Protein AF-A0A7C8EAR6-F1 (afdb_monomer)

Structure (mmCIF, N/CA/C/O backbone):
data_AF-A0A7C8EAR6-F1
#
_entry.id   AF-A0A7C8EAR6-F1
#
loop_
_atom_site.group_PDB
_atom_site.id
_atom_site.type_symbol
_atom_site.label_atom_id
_atom_site.label_alt_id
_atom_site.label_comp_id
_atom_site.label_asym_id
_atom_site.label_entity_id
_atom_site.label_seq_id
_atom_site.pdbx_PDB_ins_code
_atom_site.Cartn_x
_atom_site.Cartn_y
_atom_site.Cartn_z
_atom_site.occupancy
_atom_site.B_iso_or_equiv
_atom_site.auth_seq_id
_atom_site.auth_comp_id
_atom_site.auth_asym_id
_atom_site.auth_atom_id
_atom_site.pdbx_PDB_model_num
ATOM 1 N N . MET A 1 1 ? 45.942 -31.121 -9.332 1.00 56.44 1 MET A N 1
ATOM 2 C CA . MET A 1 1 ? 44.676 -30.449 -9.701 1.00 56.44 1 MET A CA 1
ATOM 3 C C . MET A 1 1 ? 44.836 -28.965 -9.405 1.00 56.44 1 MET A C 1
ATOM 5 O O . MET A 1 1 ? 45.025 -28.614 -8.250 1.00 56.44 1 MET A O 1
ATOM 9 N N . GLY A 1 2 ? 44.916 -28.119 -10.437 1.00 72.12 2 GLY A N 1
ATOM 10 C CA . GLY A 1 2 ? 45.115 -26.673 -10.271 1.00 72.12 2 GLY A CA 1
ATOM 11 C C . GLY A 1 2 ? 43.845 -25.956 -9.788 1.00 72.12 2 GLY A C 1
ATOM 12 O O . GLY A 1 2 ? 42.753 -26.512 -9.915 1.00 72.12 2 GLY A O 1
ATOM 13 N N . PRO A 1 3 ? 43.962 -24.735 -9.233 1.00 73.00 3 PRO A N 1
ATOM 14 C CA . PRO A 1 3 ? 42.851 -24.019 -8.611 1.00 73.00 3 PRO A CA 1
ATOM 15 C C . PRO A 1 3 ? 41.877 -23.473 -9.667 1.00 73.00 3 PRO A C 1
ATOM 17 O O . PRO A 1 3 ? 41.952 -22.311 -10.065 1.00 73.00 3 PRO A O 1
ATOM 20 N N . PHE A 1 4 ? 40.938 -24.316 -10.102 1.00 61.06 4 PHE A N 1
ATOM 21 C CA . PHE A 1 4 ? 39.878 -23.997 -11.070 1.00 61.06 4 PHE A CA 1
ATOM 22 C C . PHE A 1 4 ? 39.062 -22.748 -10.673 1.00 61.06 4 PHE A C 1
ATOM 24 O O . PHE A 1 4 ? 38.631 -21.977 -11.525 1.00 61.06 4 PHE A O 1
ATOM 31 N N . TRP A 1 5 ? 38.954 -22.477 -9.368 1.00 59.41 5 TRP A N 1
ATOM 32 C CA . TRP A 1 5 ? 38.240 -21.325 -8.809 1.00 59.41 5 TRP A CA 1
ATOM 33 C C . TRP A 1 5 ? 38.833 -19.958 -9.206 1.00 59.41 5 TRP A C 1
ATOM 35 O O . TRP A 1 5 ? 38.108 -18.969 -9.276 1.00 59.41 5 TRP A O 1
ATOM 45 N N . LYS A 1 6 ? 40.133 -19.883 -9.543 1.00 63.31 6 LYS A N 1
ATOM 46 C CA . LYS A 1 6 ? 40.762 -18.631 -10.013 1.00 63.31 6 LYS A CA 1
ATOM 47 C C . LYS A 1 6 ? 40.257 -18.202 -11.394 1.00 63.31 6 LYS A C 1
ATOM 49 O O . LYS A 1 6 ? 40.160 -17.008 -11.656 1.00 63.31 6 LYS A O 1
AT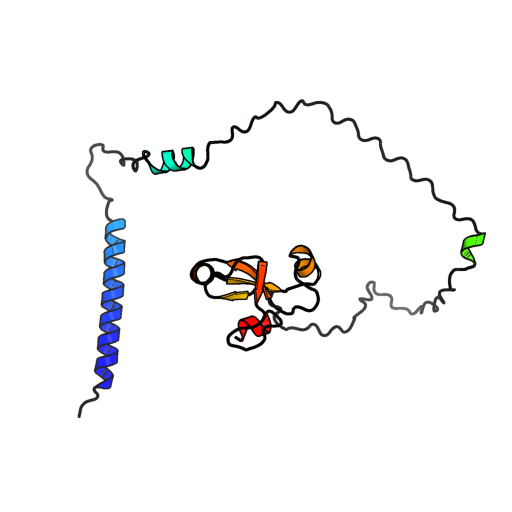OM 54 N N . TYR A 1 7 ? 39.903 -19.153 -12.259 1.00 67.62 7 TYR A N 1
ATOM 55 C CA . TYR A 1 7 ? 39.463 -18.863 -13.626 1.00 67.62 7 TYR A CA 1
ATOM 56 C C . TYR A 1 7 ? 38.040 -18.299 -13.682 1.00 67.62 7 TYR A C 1
ATOM 58 O O . TYR A 1 7 ? 37.760 -17.465 -14.537 1.00 67.62 7 TYR A O 1
ATOM 66 N N . ILE A 1 8 ? 37.173 -18.676 -12.736 1.00 67.25 8 ILE A N 1
ATOM 67 C CA . ILE A 1 8 ? 35.802 -18.149 -12.629 1.00 67.25 8 ILE A CA 1
ATOM 68 C C . ILE A 1 8 ? 35.831 -16.640 -12.328 1.00 67.25 8 ILE A C 1
ATOM 70 O O . ILE A 1 8 ? 35.126 -15.864 -12.972 1.00 67.25 8 ILE A O 1
ATOM 74 N N . ASN A 1 9 ? 36.719 -16.205 -11.428 1.00 76.00 9 ASN A N 1
ATOM 75 C CA . ASN A 1 9 ? 36.888 -14.783 -11.113 1.00 76.00 9 ASN A CA 1
ATOM 76 C C . ASN A 1 9 ? 37.512 -13.990 -12.269 1.00 76.00 9 ASN A C 1
ATOM 78 O O . ASN A 1 9 ? 37.094 -12.865 -12.529 1.00 76.00 9 ASN A O 1
ATOM 82 N N . ILE A 1 10 ? 38.473 -14.573 -12.994 1.00 81.19 10 ILE A N 1
ATOM 83 C CA . ILE A 1 10 ? 39.105 -13.913 -14.149 1.00 81.19 10 ILE A CA 1
ATOM 84 C C . ILE A 1 10 ? 38.104 -13.754 -15.300 1.00 81.19 10 ILE A C 1
ATOM 86 O O . ILE A 1 10 ? 38.038 -12.687 -15.905 1.00 81.19 10 ILE A O 1
ATOM 90 N N . LEU A 1 11 ? 37.291 -14.776 -15.580 1.00 84.75 11 LEU A N 1
ATOM 91 C CA . LEU A 1 11 ? 36.288 -14.718 -16.644 1.00 84.75 11 LEU A CA 1
ATOM 92 C C . LEU A 1 11 ? 35.198 -13.678 -16.338 1.00 84.75 11 LEU A C 1
ATOM 94 O O . LEU A 1 11 ? 34.810 -12.923 -17.226 1.00 84.75 11 LEU A O 1
ATOM 98 N N . SER A 1 12 ? 34.766 -13.591 -15.076 1.00 84.38 12 SER A N 1
ATOM 99 C CA . SER A 1 12 ? 33.831 -12.557 -14.614 1.00 84.38 12 SER A CA 1
ATOM 100 C C . SER A 1 12 ? 34.416 -11.147 -14.771 1.00 84.38 12 SER A C 1
ATOM 102 O O . SER A 1 12 ? 33.754 -10.247 -15.284 1.00 84.38 12 SER A O 1
ATOM 104 N N . LEU A 1 13 ? 35.697 -10.961 -14.431 1.00 87.25 13 LEU A N 1
ATOM 105 C CA . LEU A 1 13 ? 36.380 -9.673 -14.571 1.00 87.25 13 LEU A CA 1
ATOM 106 C C . LEU A 1 13 ? 36.519 -9.245 -16.042 1.00 87.25 13 LEU A C 1
ATOM 108 O O . LEU A 1 13 ? 36.274 -8.086 -16.371 1.00 87.25 13 LEU A O 1
ATOM 112 N N . ILE A 1 14 ? 36.840 -10.182 -16.940 1.00 91.44 14 ILE A N 1
ATOM 113 C CA . ILE A 1 14 ? 36.880 -9.935 -18.390 1.00 91.44 14 ILE A CA 1
ATOM 114 C C . ILE A 1 14 ? 35.488 -9.550 -18.909 1.00 91.44 14 ILE A C 1
ATOM 116 O O . ILE A 1 14 ? 35.373 -8.598 -19.678 1.00 91.44 14 ILE A O 1
ATOM 120 N N . LEU A 1 15 ? 34.429 -10.234 -18.463 1.00 92.19 15 LEU A N 1
ATOM 121 C CA . LEU A 1 15 ? 33.054 -9.935 -18.871 1.00 92.19 15 LEU A CA 1
ATOM 122 C C . LEU A 1 15 ? 32.625 -8.521 -18.448 1.00 92.19 15 LEU A C 1
ATOM 124 O O . LEU A 1 15 ? 32.038 -7.798 -19.249 1.00 92.19 15 LEU A O 1
ATOM 128 N N . ILE A 1 16 ? 32.961 -8.102 -17.224 1.00 92.06 16 ILE A N 1
ATOM 129 C CA . ILE A 1 16 ? 32.665 -6.754 -16.715 1.00 92.06 16 ILE A CA 1
ATOM 130 C C . ILE A 1 16 ? 33.405 -5.688 -17.531 1.00 92.06 16 ILE A C 1
ATOM 132 O O . ILE A 1 16 ? 32.806 -4.680 -17.904 1.00 92.06 16 ILE A O 1
ATOM 136 N N . ILE A 1 17 ? 34.684 -5.913 -17.853 1.00 93.44 17 ILE A N 1
ATOM 137 C CA . ILE A 1 17 ? 35.482 -4.984 -18.667 1.00 93.44 17 ILE A CA 1
ATOM 138 C C . ILE A 1 17 ? 34.914 -4.878 -20.089 1.00 93.44 17 ILE A C 1
ATOM 140 O O . ILE A 1 17 ? 34.781 -3.771 -20.609 1.00 93.44 17 ILE A O 1
ATOM 144 N N . LEU A 1 18 ? 34.533 -6.002 -20.705 1.00 94.12 18 LEU A N 1
ATOM 145 C CA . LEU A 1 18 ? 33.909 -6.011 -22.031 1.00 94.12 18 LEU A CA 1
ATOM 146 C C . LEU A 1 18 ? 32.551 -5.298 -22.027 1.00 94.12 18 LEU A C 1
ATOM 148 O O . LEU A 1 18 ? 32.274 -4.523 -22.940 1.00 94.12 18 LEU A O 1
ATOM 152 N N . LEU A 1 19 ? 31.731 -5.501 -20.993 1.00 93.88 19 LEU A N 1
ATOM 153 C CA . LEU A 1 19 ? 30.438 -4.832 -20.851 1.00 93.88 19 LEU A CA 1
ATOM 154 C C . LEU A 1 19 ? 30.602 -3.318 -20.649 1.00 93.88 19 LEU A C 1
ATOM 156 O O . LEU A 1 19 ? 29.921 -2.532 -21.305 1.00 93.88 19 LEU A O 1
ATOM 160 N N . ALA A 1 20 ? 31.541 -2.899 -19.797 1.00 90.94 20 ALA A N 1
ATOM 161 C CA . ALA A 1 20 ? 31.864 -1.489 -19.594 1.00 90.94 20 ALA A CA 1
ATOM 162 C C . ALA A 1 20 ? 32.390 -0.835 -20.883 1.00 90.94 20 ALA A C 1
ATOM 164 O O . ALA A 1 20 ? 31.967 0.267 -21.234 1.00 90.94 20 ALA A O 1
ATOM 165 N N . GLY A 1 21 ? 33.256 -1.537 -21.622 1.00 91.62 21 GLY A N 1
ATOM 166 C CA . GLY A 1 21 ? 33.745 -1.106 -22.930 1.00 91.62 21 GLY A CA 1
ATOM 167 C C . GLY A 1 21 ? 32.625 -0.972 -23.962 1.00 91.62 21 GLY A C 1
ATOM 168 O O . GLY A 1 21 ? 32.564 0.033 -24.663 1.00 91.62 21 GLY A O 1
ATOM 169 N N . TYR A 1 22 ? 31.695 -1.928 -24.012 1.00 91.69 22 TYR A N 1
ATOM 170 C CA . TYR A 1 22 ? 30.535 -1.897 -24.907 1.00 91.69 22 TYR A CA 1
ATOM 171 C C . TYR A 1 22 ? 29.600 -0.712 -24.613 1.00 91.69 22 TYR A C 1
ATOM 173 O O . TYR A 1 22 ? 29.184 -0.002 -25.528 1.00 91.69 22 TYR A O 1
ATOM 181 N N . VAL A 1 23 ? 29.323 -0.434 -23.334 1.00 87.88 23 VAL A N 1
ATOM 182 C CA . VAL A 1 23 ? 28.522 0.731 -22.919 1.00 87.88 23 VAL A CA 1
ATOM 183 C C . VAL A 1 23 ? 29.230 2.046 -23.261 1.00 87.88 23 VAL A C 1
ATOM 185 O O . VAL A 1 23 ? 28.598 2.964 -23.783 1.00 87.88 23 VAL A O 1
ATOM 188 N N . ALA A 1 24 ? 30.538 2.148 -23.012 1.00 82.56 24 ALA A N 1
ATOM 189 C CA . ALA A 1 24 ? 31.319 3.339 -23.347 1.00 82.56 24 ALA A CA 1
ATOM 190 C C . ALA A 1 24 ? 31.401 3.571 -24.865 1.00 82.56 24 ALA A C 1
ATOM 192 O O . ALA A 1 24 ? 31.275 4.707 -25.321 1.00 82.56 24 ALA A O 1
ATOM 193 N N . TYR A 1 25 ? 31.547 2.499 -25.644 1.00 81.81 25 TYR A N 1
ATOM 194 C CA . TYR A 1 25 ? 31.560 2.542 -27.102 1.00 81.81 25 TYR A CA 1
ATOM 195 C C . TYR A 1 25 ? 30.236 3.079 -27.660 1.00 81.81 25 TYR A C 1
ATOM 197 O O . TYR A 1 25 ? 30.241 4.052 -28.413 1.00 81.81 25 TYR A O 1
ATOM 205 N N . ASN A 1 26 ? 29.103 2.539 -27.199 1.00 79.06 26 ASN A N 1
ATOM 206 C CA . ASN A 1 26 ? 27.775 2.999 -27.619 1.00 79.06 26 ASN A CA 1
ATOM 207 C C . ASN A 1 26 ? 27.451 4.427 -27.143 1.00 79.06 26 ASN A C 1
ATOM 209 O O . ASN A 1 26 ? 26.653 5.122 -27.769 1.00 79.06 26 ASN A O 1
ATOM 213 N N . ARG A 1 27 ? 28.072 4.893 -26.051 1.00 72.25 27 ARG A N 1
ATOM 214 C CA . ARG A 1 27 ? 27.957 6.281 -25.577 1.00 72.25 27 ARG A CA 1
ATOM 215 C C . ARG A 1 27 ? 28.812 7.251 -26.403 1.00 72.25 27 ARG A C 1
ATOM 217 O O . ARG A 1 27 ? 28.441 8.411 -26.546 1.00 72.25 27 ARG A O 1
ATOM 224 N N . SER A 1 28 ? 29.934 6.789 -26.958 1.00 56.41 28 SER A N 1
ATOM 225 C CA . SER A 1 28 ? 30.886 7.618 -27.713 1.00 56.41 28 SER A CA 1
ATOM 226 C C . SER A 1 28 ? 30.375 8.003 -29.109 1.00 56.41 28 SER A C 1
ATOM 228 O O . SER A 1 28 ? 30.621 9.118 -29.563 1.00 56.41 28 SER A O 1
ATOM 230 N N . THR A 1 29 ? 29.573 7.155 -29.765 1.00 54.44 29 THR A N 1
ATOM 231 C CA . THR A 1 29 ? 28.927 7.491 -31.052 1.00 54.44 29 THR A CA 1
ATOM 232 C C . THR A 1 29 ? 27.870 8.595 -30.944 1.00 54.44 29 THR A C 1
ATOM 234 O O . THR A 1 29 ? 27.515 9.184 -31.958 1.00 54.44 29 THR A O 1
ATOM 237 N N . ALA A 1 30 ? 27.387 8.914 -29.737 1.00 52.94 30 ALA A N 1
ATOM 238 C CA . ALA A 1 30 ? 26.486 10.046 -29.507 1.00 52.94 30 ALA A CA 1
ATOM 239 C C . ALA A 1 30 ? 27.224 11.392 -29.357 1.00 52.94 30 ALA A C 1
ATOM 241 O O . ALA A 1 30 ? 26.596 12.437 -29.480 1.00 52.94 30 ALA A O 1
ATOM 242 N N . ASN A 1 31 ? 28.541 11.372 -29.112 1.00 54.31 31 ASN A N 1
ATOM 243 C CA . ASN A 1 31 ? 29.331 12.563 -28.773 1.00 54.31 31 ASN A CA 1
ATOM 244 C C . ASN A 1 31 ? 30.418 12.918 -29.808 1.00 54.31 31 ASN A C 1
ATOM 246 O O . ASN A 1 31 ? 31.177 13.852 -29.574 1.00 54.31 31 ASN A O 1
ATOM 250 N N . GLN A 1 32 ? 30.519 12.203 -30.937 1.00 45.78 32 GLN A N 1
ATOM 251 C CA . GLN A 1 32 ? 31.494 12.490 -32.004 1.00 45.78 32 GLN A CA 1
ATOM 252 C C . GLN A 1 32 ? 30.856 13.035 -33.292 1.00 45.78 32 GLN A C 1
ATOM 254 O O . GLN A 1 32 ? 31.062 12.496 -34.377 1.00 45.78 32 GLN A O 1
ATOM 259 N N . MET A 1 33 ? 30.115 14.138 -33.199 1.00 49.28 33 MET A N 1
ATOM 260 C CA . MET A 1 33 ? 29.864 15.000 -34.363 1.00 49.28 33 MET A CA 1
ATOM 261 C C . MET A 1 33 ? 30.111 16.467 -34.005 1.00 49.28 33 MET A C 1
ATOM 263 O O . MET A 1 33 ? 29.198 17.275 -33.981 1.00 49.28 33 MET A O 1
ATOM 267 N N . GLU A 1 34 ? 31.366 16.785 -33.712 1.00 62.84 34 GLU A N 1
ATOM 268 C CA . GLU A 1 34 ? 31.946 18.135 -33.739 1.00 62.84 34 GLU A CA 1
ATOM 269 C C . GLU A 1 34 ? 33.460 17.873 -33.885 1.00 62.84 34 GLU A C 1
ATOM 271 O O . GLU A 1 34 ? 34.008 17.125 -33.074 1.00 62.84 34 GLU A O 1
ATOM 276 N N . ILE A 1 35 ? 34.127 18.144 -35.017 1.00 46.62 35 ILE A N 1
ATOM 277 C CA . ILE A 1 35 ? 34.799 19.400 -35.440 1.00 46.62 35 ILE A CA 1
ATOM 278 C C . ILE A 1 35 ? 35.174 19.205 -36.945 1.00 46.62 35 ILE A C 1
ATOM 280 O O . ILE A 1 35 ? 35.844 18.222 -37.254 1.00 46.62 35 ILE A O 1
ATOM 284 N N . GLU A 1 36 ? 34.519 19.857 -37.923 1.00 54.19 36 GLU A N 1
ATOM 285 C CA . GLU A 1 36 ? 34.823 21.116 -38.676 1.00 54.19 36 GLU A CA 1
ATOM 286 C C . GLU A 1 36 ? 35.265 20.903 -40.155 1.00 54.19 36 GLU A C 1
ATOM 288 O O . GLU A 1 36 ? 36.317 20.325 -40.404 1.00 54.19 36 GLU A O 1
ATOM 293 N N . ASP A 1 37 ? 34.478 21.428 -41.119 1.00 44.66 37 ASP A N 1
ATOM 294 C CA . ASP A 1 37 ? 34.905 22.068 -42.398 1.00 44.66 37 ASP A CA 1
ATOM 295 C C . ASP A 1 37 ? 33.707 22.881 -42.993 1.00 44.66 37 ASP A C 1
ATOM 297 O O . ASP A 1 37 ? 32.553 22.568 -42.673 1.00 44.66 37 ASP A O 1
ATOM 301 N N . PRO A 1 38 ? 33.863 23.976 -43.777 1.00 52.88 38 PRO A N 1
ATOM 302 C CA . PRO A 1 38 ? 33.262 25.262 -43.462 1.00 52.88 38 PRO A CA 1
ATOM 303 C C . PRO A 1 38 ? 32.348 25.671 -44.619 1.00 52.88 38 PRO A C 1
ATOM 305 O O . PRO A 1 38 ? 32.704 26.467 -45.484 1.00 52.88 38 PRO A O 1
ATOM 308 N N . THR A 1 39 ? 31.171 25.072 -44.723 1.00 46.69 39 THR A N 1
ATOM 309 C CA . THR A 1 39 ? 30.136 25.589 -45.625 1.00 46.69 39 THR A CA 1
ATOM 310 C C . THR A 1 39 ? 28.784 25.080 -45.166 1.00 46.69 39 THR A C 1
ATOM 312 O O . THR A 1 39 ? 28.381 23.968 -45.472 1.00 46.69 39 THR A O 1
ATOM 315 N N . VAL A 1 40 ? 28.117 25.928 -44.380 1.00 52.00 40 VAL A N 1
ATOM 316 C CA . VAL A 1 40 ? 26.662 26.013 -44.202 1.00 52.00 40 VAL A CA 1
ATOM 317 C C . VAL A 1 40 ? 25.913 24.684 -44.367 1.00 52.00 40 VAL A C 1
ATOM 319 O O . VAL A 1 40 ? 25.387 24.415 -45.440 1.00 52.00 40 VAL A O 1
ATOM 322 N N . MET A 1 41 ? 25.733 23.928 -43.282 1.00 41.72 41 MET A N 1
ATOM 323 C CA . MET A 1 41 ? 24.477 23.205 -43.054 1.00 41.72 41 MET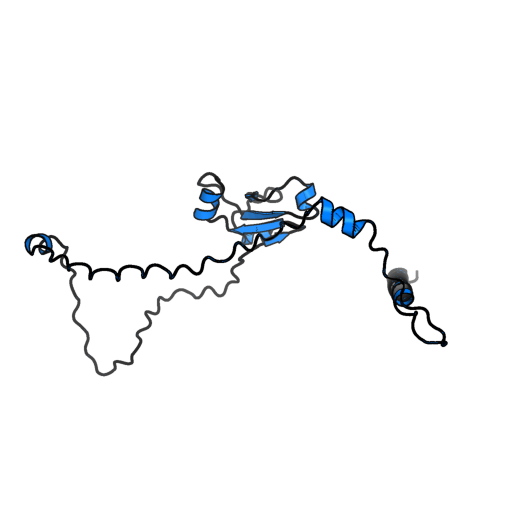 A CA 1
ATOM 324 C C . MET A 1 41 ? 24.099 23.304 -41.577 1.00 41.72 41 MET A C 1
ATOM 326 O O . MET A 1 41 ? 24.780 22.802 -40.692 1.00 41.72 41 MET A O 1
ATOM 330 N N . GLN A 1 42 ? 23.014 24.037 -41.334 1.00 43.69 42 GLN A N 1
ATOM 331 C CA . GLN A 1 42 ? 22.370 24.190 -40.033 1.00 43.69 42 GLN A CA 1
ATOM 332 C C . GLN A 1 42 ? 21.912 22.817 -39.507 1.00 43.69 42 GLN A C 1
ATOM 334 O O . GLN A 1 42 ? 21.558 21.959 -40.320 1.00 43.69 42 GLN A O 1
ATOM 339 N N . PRO A 1 43 ? 21.851 22.603 -38.180 1.00 40.44 43 PRO A N 1
ATOM 340 C CA . PRO A 1 43 ? 21.318 21.367 -37.622 1.00 40.44 43 PRO A CA 1
ATOM 341 C C . PRO A 1 43 ? 19.880 21.177 -38.113 1.00 40.44 43 PRO A C 1
ATOM 343 O O . PRO A 1 43 ? 19.006 22.009 -37.860 1.00 40.44 43 PRO A O 1
ATOM 346 N N . THR A 1 44 ? 19.615 20.095 -38.847 1.00 54.50 44 THR A N 1
ATOM 347 C CA . THR A 1 44 ? 18.250 19.757 -39.251 1.00 54.50 44 THR A CA 1
ATOM 348 C C . THR A 1 44 ? 17.444 19.447 -37.998 1.00 54.50 44 THR A C 1
ATOM 350 O O . THR A 1 44 ? 17.659 18.430 -37.338 1.00 54.50 44 THR A O 1
ATOM 353 N N . LYS A 1 45 ? 16.532 20.366 -37.677 1.00 51.38 45 LYS A N 1
ATOM 354 C CA . LYS A 1 45 ? 15.500 20.261 -36.647 1.00 51.38 45 LYS A CA 1
ATOM 355 C C . LYS A 1 45 ? 14.908 18.838 -36.634 1.00 51.38 45 LYS A C 1
ATOM 357 O O . LYS A 1 45 ? 14.488 18.371 -37.697 1.00 51.38 45 LYS A O 1
ATOM 362 N N . PRO A 1 46 ? 14.850 18.141 -35.483 1.00 49.09 46 PRO A N 1
ATOM 363 C CA . PRO A 1 46 ? 14.190 16.845 -35.421 1.00 49.09 46 PRO A CA 1
ATOM 364 C C . PRO A 1 46 ? 12.727 17.019 -35.839 1.00 49.09 46 PRO A C 1
ATOM 366 O O . PRO A 1 46 ? 12.079 17.988 -35.445 1.00 49.09 46 PRO A O 1
ATOM 369 N N . ALA A 1 47 ? 12.238 16.114 -36.690 1.00 59.31 47 ALA A N 1
ATOM 370 C CA . ALA A 1 47 ? 10.962 16.227 -37.389 1.00 59.31 47 ALA A CA 1
ATOM 371 C C . ALA A 1 47 ? 9.792 16.589 -36.450 1.00 59.31 47 ALA A C 1
ATOM 373 O O . ALA A 1 47 ? 9.261 15.748 -35.726 1.00 59.31 47 ALA A O 1
ATOM 374 N N . GLU A 1 48 ? 9.335 17.841 -36.528 1.00 61.50 48 GLU A N 1
ATOM 375 C CA . GLU A 1 48 ? 8.192 18.403 -35.789 1.00 61.50 48 GLU A CA 1
ATOM 376 C C . GLU A 1 48 ? 6.818 17.894 -36.270 1.00 61.50 48 GLU A C 1
ATOM 378 O O . GLU A 1 48 ? 5.816 18.604 -36.198 1.00 61.50 48 GLU A O 1
ATOM 383 N N . GLY A 1 49 ? 6.736 16.685 -36.817 1.00 60.69 49 GLY A N 1
ATOM 384 C CA . GLY A 1 49 ? 5.568 16.281 -37.601 1.00 60.69 49 GLY A CA 1
ATOM 385 C C . GLY A 1 49 ? 4.476 15.566 -36.814 1.00 60.69 49 GLY A C 1
ATOM 386 O O . GLY A 1 49 ? 3.295 15.868 -36.978 1.00 60.69 49 GLY A O 1
ATOM 387 N N . LEU A 1 50 ? 4.853 14.570 -36.007 1.00 67.81 50 LEU A N 1
ATOM 388 C CA . LEU A 1 50 ? 3.887 13.587 -35.505 1.00 67.81 50 LEU A CA 1
ATOM 389 C C . LEU A 1 50 ? 3.642 13.709 -34.004 1.00 67.81 50 LEU A C 1
ATOM 391 O O . LEU A 1 50 ? 2.495 13.746 -33.572 1.00 67.81 50 LEU A O 1
ATOM 395 N N . PHE A 1 51 ? 4.705 13.824 -33.211 1.00 65.50 51 PHE A N 1
ATOM 396 C CA . PHE A 1 51 ? 4.579 13.875 -31.755 1.00 65.50 51 PHE A CA 1
ATOM 397 C C . PHE A 1 51 ? 3.940 15.189 -31.277 1.00 65.50 51 PHE A C 1
ATOM 399 O O . PHE A 1 51 ? 3.085 15.184 -30.397 1.00 65.50 51 PHE A O 1
ATOM 406 N N . SER A 1 52 ? 4.281 16.305 -31.927 1.00 68.56 52 SER A N 1
ATOM 407 C CA . SER A 1 52 ? 3.643 17.619 -31.750 1.00 68.56 52 SER A CA 1
ATOM 408 C C . SER A 1 52 ? 2.145 17.570 -32.062 1.00 68.56 52 SER A C 1
ATOM 410 O O . SER A 1 52 ? 1.325 18.073 -31.298 1.00 68.56 52 SER A O 1
ATOM 412 N N . LYS A 1 53 ? 1.782 16.898 -33.157 1.00 72.75 53 LYS A N 1
ATOM 413 C CA . LYS A 1 53 ? 0.408 16.780 -33.646 1.00 72.75 53 LYS A CA 1
ATOM 414 C C . LYS A 1 53 ? -0.443 15.872 -32.761 1.00 72.75 53 LYS A C 1
ATOM 416 O O . LYS A 1 53 ? -1.575 16.218 -32.445 1.00 72.75 53 LYS A O 1
ATOM 421 N N . ILE A 1 54 ? 0.120 14.753 -32.300 1.00 76.12 54 ILE A N 1
ATOM 422 C CA . ILE A 1 54 ? -0.519 13.862 -31.321 1.00 76.12 54 ILE A CA 1
ATOM 423 C C . ILE A 1 54 ? -0.713 14.594 -29.989 1.00 76.12 54 ILE A C 1
ATOM 425 O O . ILE A 1 54 ? -1.800 14.539 -29.421 1.00 76.12 54 ILE A O 1
ATOM 429 N N . LYS A 1 55 ? 0.293 15.345 -29.523 1.00 72.25 55 LYS A N 1
ATOM 430 C CA . LYS A 1 55 ? 0.186 16.159 -28.306 1.00 72.25 55 LYS A CA 1
ATOM 431 C C . LYS A 1 55 ? -0.937 17.196 -28.415 1.00 72.25 55 LYS A C 1
ATOM 433 O O . LYS A 1 55 ? -1.707 17.332 -27.477 1.00 72.25 55 LYS A O 1
ATOM 438 N N . GLN A 1 56 ? -1.075 17.859 -29.562 1.00 74.94 56 GLN A N 1
ATOM 439 C CA . GLN A 1 56 ? -2.124 18.858 -29.795 1.00 74.94 56 GLN A CA 1
ATOM 440 C C . GLN A 1 56 ? -3.533 18.250 -29.930 1.00 74.94 56 GLN A C 1
ATOM 442 O O . GLN A 1 56 ? -4.516 18.909 -29.608 1.00 74.94 56 GLN A O 1
ATOM 447 N N . LEU A 1 57 ? -3.645 16.996 -30.382 1.00 76.38 57 LEU A N 1
ATOM 448 C CA . LEU A 1 57 ? -4.919 16.270 -30.447 1.00 76.38 57 LEU A CA 1
ATOM 449 C C . LEU A 1 57 ? -5.361 15.731 -29.080 1.00 76.38 57 LEU A C 1
ATOM 451 O O . LEU A 1 57 ? -6.548 15.765 -28.769 1.00 76.38 57 LEU A O 1
ATOM 455 N N . LEU A 1 58 ? -4.418 15.228 -28.278 1.00 78.88 58 LEU A N 1
ATOM 456 C CA . LEU A 1 58 ? -4.688 14.690 -26.939 1.00 78.88 58 LEU A CA 1
ATOM 457 C C . LEU A 1 58 ? -4.894 15.802 -25.902 1.00 78.88 58 LEU A C 1
ATOM 459 O O . LEU A 1 58 ? -5.691 15.649 -24.980 1.00 78.88 58 LEU A O 1
ATOM 463 N N . PHE A 1 59 ? -4.196 16.924 -26.074 1.00 76.94 59 PHE A N 1
ATOM 464 C CA . PHE A 1 59 ? -4.259 18.101 -25.216 1.00 76.94 59 PHE A CA 1
ATOM 465 C C . PHE A 1 59 ? -4.507 19.334 -26.094 1.00 76.94 59 PHE A C 1
ATOM 467 O O . PHE A 1 59 ? -3.568 20.087 -26.364 1.00 76.94 59 PHE A O 1
ATOM 474 N N . PRO A 1 60 ? -5.739 19.543 -26.597 1.00 66.62 60 PRO A N 1
ATOM 475 C CA . PRO A 1 60 ? -6.057 20.789 -27.277 1.00 66.62 60 PRO A CA 1
ATOM 476 C C . PRO A 1 60 ? -5.782 21.932 -26.303 1.00 66.62 60 PRO A C 1
ATOM 478 O O . PRO A 1 60 ? -6.250 21.881 -25.162 1.00 66.62 60 PRO A O 1
ATOM 481 N N . ASP A 1 61 ? -5.008 22.933 -26.736 1.00 63.69 61 ASP A N 1
ATOM 482 C CA . ASP A 1 61 ? -4.760 24.136 -25.946 1.00 63.69 61 ASP A CA 1
ATOM 483 C C . ASP A 1 61 ? -6.118 24.692 -25.531 1.00 63.69 61 ASP A C 1
ATOM 485 O O . ASP A 1 61 ? -6.871 25.245 -26.341 1.00 63.69 61 ASP A O 1
ATOM 489 N N . LYS A 1 62 ? -6.472 24.503 -24.257 1.00 58.41 62 LYS A N 1
ATOM 490 C CA . LYS A 1 62 ? -7.570 25.241 -23.660 1.00 58.41 62 LYS A CA 1
ATOM 491 C C . LYS A 1 62 ? -7.106 26.681 -23.750 1.00 58.41 62 LYS A C 1
ATOM 493 O O . LYS A 1 62 ? -6.239 27.089 -22.982 1.00 58.41 62 LYS A O 1
ATOM 498 N N . GLN A 1 63 ? -7.636 27.413 -24.729 1.00 46.88 63 GLN A N 1
ATOM 499 C CA . GLN A 1 63 ? -7.528 28.859 -24.775 1.00 46.88 63 GLN A CA 1
ATOM 500 C C . GLN A 1 63 ? -7.894 29.323 -23.373 1.00 46.88 63 GLN A C 1
ATOM 502 O O . GLN A 1 63 ? -9.041 29.167 -22.941 1.00 46.88 63 GLN A O 1
ATOM 507 N N . VAL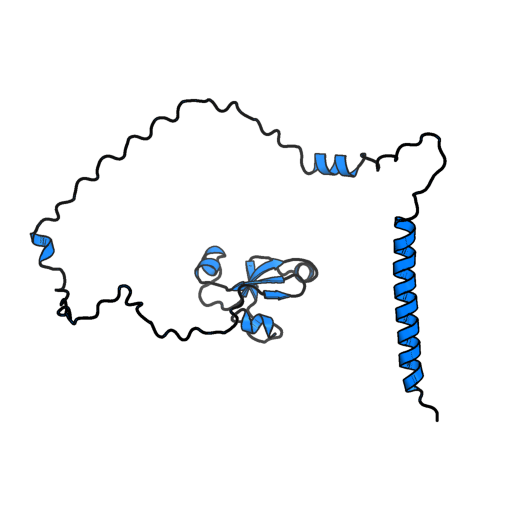 A 1 64 ? -6.900 29.795 -22.624 1.00 50.34 64 VAL A N 1
ATOM 508 C CA . VAL A 1 64 ? -7.167 30.527 -21.402 1.00 50.34 64 VAL A CA 1
ATOM 509 C C . VAL A 1 64 ? -7.863 31.769 -21.916 1.00 50.34 64 VAL A C 1
ATOM 511 O O . VAL A 1 64 ? -7.233 3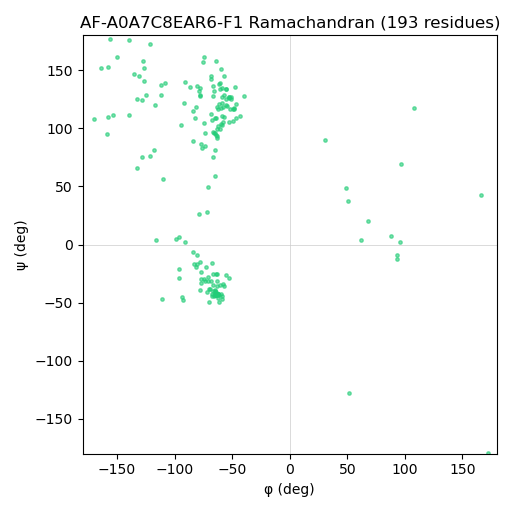2.683 -22.445 1.00 50.34 64 VAL A O 1
ATOM 514 N N . VAL A 1 65 ? -9.195 31.741 -21.892 1.00 44.59 65 VAL A N 1
ATOM 515 C CA . VAL A 1 65 ? -9.993 32.935 -22.089 1.00 44.59 65 VAL A CA 1
ATOM 516 C C . VAL A 1 65 ? -9.612 33.812 -20.914 1.00 44.59 65 VAL A C 1
ATOM 518 O O . VAL A 1 65 ? -10.144 33.684 -19.811 1.00 44.59 65 VAL A O 1
ATOM 521 N N . ASN A 1 66 ? -8.633 34.675 -21.160 1.00 45.47 66 ASN A N 1
ATOM 522 C CA . ASN A 1 66 ? -8.361 35.846 -20.360 1.00 45.47 66 ASN A CA 1
ATOM 523 C C . ASN A 1 66 ? -9.577 36.741 -20.569 1.00 45.47 66 ASN A C 1
ATOM 525 O O . ASN A 1 66 ? -9.558 37.680 -21.363 1.00 45.47 66 ASN A O 1
ATOM 529 N N . THR A 1 67 ? -10.682 36.378 -19.922 1.00 50.62 67 THR A N 1
ATOM 530 C CA . THR A 1 67 ? -11.793 37.294 -19.730 1.00 50.62 67 THR A CA 1
ATOM 531 C C . THR A 1 67 ? -11.142 38.537 -19.139 1.00 50.62 67 THR A C 1
ATOM 533 O O . THR A 1 67 ? -10.384 38.377 -18.174 1.00 50.62 67 THR A O 1
ATOM 536 N N . PRO A 1 68 ? -11.324 39.735 -19.725 1.00 47.38 68 PRO A N 1
ATOM 537 C CA . PRO A 1 68 ? -10.850 40.952 -19.097 1.00 47.38 68 PRO A CA 1
ATOM 538 C C . PRO A 1 68 ? -11.286 40.882 -17.643 1.00 47.38 68 PRO A C 1
ATOM 540 O O . PRO A 1 68 ? -12.471 40.667 -17.376 1.00 47.38 68 PRO A O 1
ATOM 543 N N . ILE A 1 69 ? -10.322 40.937 -16.724 1.00 48.22 69 ILE A N 1
ATOM 544 C CA . ILE A 1 69 ? -10.646 41.100 -15.317 1.00 48.22 69 ILE A CA 1
ATOM 545 C C . ILE A 1 69 ? -11.394 42.424 -15.313 1.00 48.22 69 ILE A C 1
ATOM 547 O O . ILE A 1 69 ? -10.803 43.472 -15.573 1.00 48.22 69 ILE A O 1
ATOM 551 N N . ASP A 1 70 ? -12.719 42.357 -15.199 1.00 54.53 70 ASP A N 1
ATOM 552 C CA . ASP A 1 70 ? -13.521 43.535 -14.956 1.00 54.53 70 ASP A CA 1
ATOM 553 C C . ASP A 1 70 ? -12.944 44.060 -13.650 1.00 54.53 70 ASP A C 1
ATOM 555 O O . ASP A 1 70 ? -13.128 43.451 -12.593 1.00 54.53 70 ASP A O 1
ATOM 559 N N . ASN A 1 71 ? -12.127 45.112 -13.742 1.00 57.25 71 ASN A N 1
ATOM 560 C CA . ASN A 1 71 ? -11.524 45.794 -12.606 1.00 57.25 71 ASN A CA 1
ATOM 561 C C . ASN A 1 71 ? -12.627 46.569 -11.880 1.00 57.25 71 ASN A C 1
ATOM 563 O O . ASN A 1 71 ? -12.504 47.761 -11.595 1.00 57.25 71 ASN A O 1
ATOM 567 N N . LYS A 1 72 ? -13.740 45.889 -11.603 1.00 57.47 72 LYS A N 1
ATOM 568 C CA . LYS A 1 72 ? -14.739 46.328 -10.668 1.00 57.47 72 LYS A CA 1
ATOM 569 C C . LYS A 1 72 ? -13.992 46.472 -9.352 1.00 57.47 72 LYS A C 1
ATOM 571 O O . LYS A 1 72 ? -13.370 45.500 -8.911 1.00 57.47 72 LYS A O 1
ATOM 576 N N . PRO A 1 73 ? -13.998 47.668 -8.744 1.00 61.88 73 PRO A N 1
ATOM 577 C CA . PRO A 1 73 ? -13.433 47.825 -7.423 1.00 61.88 73 PRO A CA 1
ATOM 578 C C . PRO A 1 73 ? -14.051 46.737 -6.558 1.00 61.88 73 PRO A C 1
ATOM 580 O O . PRO A 1 73 ? -15.279 46.593 -6.551 1.00 61.88 73 PRO A O 1
ATOM 583 N N . LEU A 1 74 ? -13.209 45.942 -5.891 1.00 60.41 74 LEU A N 1
ATOM 584 C CA . LEU A 1 74 ? -13.685 45.017 -4.876 1.00 60.41 74 LEU A CA 1
ATOM 585 C C . LEU A 1 74 ? -14.601 45.844 -3.978 1.00 60.41 74 LEU A C 1
ATOM 587 O O . LEU A 1 74 ? -14.162 46.856 -3.422 1.00 60.41 74 LEU A O 1
ATOM 591 N N . LEU A 1 75 ? -15.887 45.483 -3.927 1.00 67.56 75 LEU A N 1
ATOM 592 C CA . LEU A 1 75 ? -16.795 46.051 -2.942 1.00 67.56 75 LEU A CA 1
ATOM 593 C C . LEU A 1 75 ? -16.049 45.928 -1.620 1.00 67.56 75 LEU A C 1
ATOM 595 O O . LEU A 1 75 ? -15.686 44.811 -1.244 1.00 67.56 75 LEU A O 1
ATOM 599 N N . LYS A 1 76 ? -15.722 47.067 -0.988 1.00 64.56 76 LYS A N 1
ATOM 600 C CA . LYS A 1 76 ? -15.086 47.056 0.329 1.00 64.56 76 LYS A CA 1
ATOM 601 C C . LYS A 1 76 ? -15.926 46.111 1.169 1.00 64.56 76 LYS A C 1
ATOM 603 O O . LYS A 1 76 ? -17.124 46.356 1.321 1.00 64.56 76 LYS A O 1
ATOM 608 N N . GLN A 1 77 ? -15.326 45.011 1.624 1.00 69.12 77 GLN A N 1
ATOM 609 C CA . GLN A 1 77 ? -16.005 44.157 2.582 1.00 69.12 77 GLN A CA 1
ATOM 610 C C . GLN A 1 77 ? -16.430 45.079 3.728 1.00 69.12 77 GLN A C 1
ATOM 612 O O . GLN A 1 77 ? -15.586 45.854 4.190 1.00 69.12 77 GLN A O 1
ATOM 617 N N . PRO A 1 78 ? -17.718 45.083 4.115 1.00 68.44 78 PRO A N 1
ATOM 618 C CA . PRO A 1 78 ? -18.142 45.847 5.268 1.00 68.44 78 PRO A CA 1
ATOM 619 C C . PRO A 1 78 ? -17.238 45.440 6.424 1.00 68.44 78 PRO A C 1
ATOM 621 O O . PRO A 1 78 ? -17.039 44.247 6.669 1.00 68.44 78 PRO A O 1
ATOM 624 N N . GLU A 1 79 ? -16.618 46.435 7.048 1.00 78.44 79 GLU A N 1
ATOM 625 C CA . GLU A 1 79 ? -15.793 46.224 8.226 1.00 78.44 79 GLU A CA 1
ATOM 626 C C . GLU A 1 79 ? -16.635 45.437 9.240 1.00 78.44 79 GLU A C 1
ATOM 628 O O . GLU A 1 79 ? -17.792 45.810 9.461 1.00 78.44 79 GLU A O 1
ATOM 633 N N . PRO A 1 80 ? -16.146 44.297 9.764 1.00 66.88 80 PRO A N 1
ATOM 634 C CA . PRO A 1 80 ? -16.949 43.481 10.658 1.00 66.88 80 PRO A CA 1
ATOM 635 C C . PRO A 1 80 ? -17.318 44.331 11.871 1.00 66.88 80 PRO A C 1
ATOM 637 O O . PRO A 1 80 ? -16.439 44.796 12.596 1.00 66.88 80 PRO A O 1
ATOM 640 N N . GLU A 1 81 ? -18.620 44.554 12.054 1.00 76.19 81 GLU A N 1
ATOM 641 C CA . GLU A 1 81 ? -19.166 45.238 13.224 1.00 76.19 81 GLU A CA 1
ATOM 642 C C . GLU A 1 81 ? -18.531 44.641 14.493 1.00 76.19 81 GLU A C 1
ATOM 644 O O . GLU A 1 81 ? -18.412 43.410 14.593 1.00 76.19 81 GLU A O 1
ATOM 649 N N . PRO A 1 82 ? -18.107 45.468 15.467 1.00 74.56 82 PRO A N 1
ATOM 650 C CA . PRO A 1 82 ? -17.591 44.966 16.729 1.00 74.56 82 PRO A CA 1
ATOM 651 C C . PRO A 1 82 ? -18.626 44.026 17.341 1.00 74.56 82 PRO A C 1
ATOM 653 O O . PRO A 1 82 ? -19.754 44.437 17.612 1.00 74.56 82 PRO A O 1
ATOM 656 N N . ILE A 1 83 ? -18.253 42.760 17.535 1.00 71.25 83 ILE A N 1
ATOM 657 C CA . ILE A 1 83 ? -19.152 41.762 18.117 1.00 71.25 83 ILE A CA 1
ATOM 658 C C . ILE A 1 83 ? -19.623 42.314 19.471 1.00 71.25 83 ILE A C 1
ATOM 660 O O . ILE A 1 83 ? -18.771 42.579 20.329 1.00 71.25 83 ILE A O 1
ATOM 664 N N . PRO A 1 84 ? -20.940 42.507 19.690 1.00 70.06 84 PRO A N 1
ATOM 665 C CA . PRO A 1 84 ? -21.445 42.947 20.978 1.00 70.06 84 PRO A CA 1
ATOM 666 C C . PRO A 1 84 ? -20.962 41.973 22.047 1.00 70.06 84 PRO A C 1
ATOM 668 O O . PRO A 1 84 ? -21.144 40.758 21.925 1.00 70.06 84 PRO A O 1
ATOM 671 N N . ARG A 1 85 ? -20.301 42.495 23.082 1.00 70.00 85 ARG A N 1
ATOM 672 C CA . ARG A 1 85 ? -19.897 41.695 24.235 1.00 70.00 85 ARG A CA 1
ATOM 673 C C . ARG A 1 85 ? -21.175 41.107 24.825 1.00 70.00 85 ARG A C 1
ATOM 675 O O . ARG A 1 85 ? -21.997 41.835 25.356 1.00 70.00 85 ARG A O 1
ATOM 682 N N . LEU A 1 86 ? -21.357 39.796 24.703 1.00 66.19 86 LEU A N 1
ATOM 683 C CA . LEU A 1 86 ? -22.429 39.099 25.401 1.00 66.19 86 LEU A CA 1
ATOM 684 C C . LEU A 1 86 ? -22.123 39.206 26.901 1.00 66.19 86 LEU A C 1
ATOM 686 O O . LEU A 1 86 ? -21.308 38.444 27.424 1.00 66.19 86 LEU A O 1
ATOM 690 N N . GLU A 1 87 ? -22.710 40.185 27.594 1.00 64.94 87 GLU A N 1
ATOM 691 C CA . GLU A 1 87 ? -22.725 40.191 29.053 1.00 64.94 87 GLU A CA 1
ATOM 692 C C . GLU A 1 87 ? -23.519 38.968 29.515 1.00 64.94 87 GLU A C 1
ATOM 694 O O . GLU A 1 87 ? -24.748 38.947 29.494 1.00 64.94 87 GLU A O 1
ATOM 699 N N . VAL A 1 88 ? -22.807 37.909 29.900 1.00 61.75 88 VAL A N 1
ATOM 700 C CA . VAL A 1 88 ? -23.426 36.724 30.494 1.00 61.75 88 VAL A CA 1
ATOM 701 C C . VAL A 1 88 ? -24.122 37.160 31.792 1.00 61.75 88 VAL A C 1
ATOM 703 O O . VAL A 1 88 ? -23.435 37.678 32.680 1.00 61.75 88 VAL A O 1
ATOM 706 N N . PRO A 1 89 ? -25.449 36.959 31.935 1.00 59.88 89 PRO A N 1
ATOM 707 C CA . PRO A 1 89 ? -26.167 37.285 33.160 1.00 59.88 89 PRO A CA 1
ATOM 708 C C . PRO A 1 89 ? -25.529 36.574 34.352 1.00 59.88 89 PRO A C 1
ATOM 710 O O . PRO A 1 89 ? -25.214 35.384 34.287 1.00 59.88 89 PRO A O 1
ATOM 713 N N . MET A 1 90 ? -25.331 37.318 35.437 1.00 56.00 90 MET A N 1
ATOM 714 C CA . MET A 1 90 ? -24.582 36.892 36.625 1.00 56.00 90 MET A CA 1
ATOM 715 C C . MET A 1 90 ? -25.102 35.580 37.245 1.00 56.00 90 MET A C 1
ATOM 717 O O . MET A 1 90 ? -24.324 34.823 37.817 1.00 56.00 90 MET A O 1
ATOM 721 N N . GLU A 1 91 ? -26.384 35.267 37.038 1.00 58.12 91 GLU A N 1
ATOM 722 C CA . GLU A 1 91 ? -27.061 34.044 37.490 1.00 58.12 91 GLU A CA 1
ATOM 723 C C . GLU A 1 91 ? -26.411 32.738 36.981 1.00 58.12 91 GLU A C 1
ATOM 725 O O . GLU A 1 91 ? -26.386 31.731 37.685 1.00 58.12 91 GLU A O 1
ATOM 730 N N . LEU A 1 92 ? -25.843 32.727 35.766 1.00 54.16 92 LEU A N 1
ATOM 731 C CA . LEU A 1 92 ? -25.261 31.514 35.163 1.00 54.16 92 LEU A CA 1
ATOM 732 C C . LEU A 1 92 ? -23.815 31.234 35.606 1.00 54.16 92 LEU A C 1
ATOM 734 O O . LEU A 1 92 ? -23.262 30.186 35.274 1.00 54.16 92 LEU A O 1
ATOM 738 N N . GLN A 1 93 ? -23.185 32.142 36.356 1.00 53.66 93 GLN A N 1
ATOM 739 C CA . GLN A 1 93 ? -21.801 31.970 36.816 1.00 53.66 93 GLN A CA 1
ATOM 740 C C . GLN A 1 93 ? -21.696 31.084 38.065 1.00 53.66 93 GLN A C 1
ATOM 742 O O . GLN A 1 93 ? -20.632 30.525 38.328 1.00 53.66 93 GLN A O 1
ATOM 747 N N . GLU A 1 94 ? -22.786 30.908 38.815 1.00 56.97 94 GLU A N 1
ATOM 748 C CA . GLU A 1 94 ? -22.767 30.201 40.102 1.00 56.97 94 GLU A CA 1
ATOM 749 C C . GLU A 1 94 ? -22.7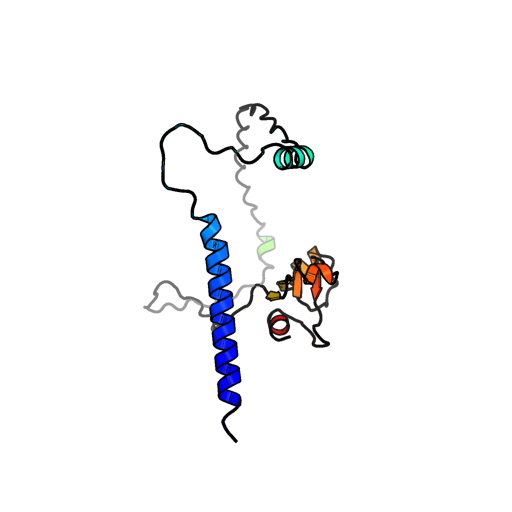19 28.664 39.967 1.00 56.97 94 GLU A C 1
ATOM 751 O O . GLU A 1 94 ? -22.366 27.970 40.917 1.00 56.97 94 GLU A O 1
ATOM 756 N N . HIS A 1 95 ? -23.003 28.124 38.774 1.00 54.69 95 HIS A N 1
ATOM 757 C CA . HIS A 1 95 ? -23.017 26.677 38.499 1.00 54.69 95 HIS A CA 1
ATOM 758 C C . HIS A 1 95 ? -21.742 26.133 37.834 1.00 54.69 95 HIS A C 1
ATOM 760 O O . HIS A 1 95 ? -21.675 24.947 37.502 1.00 54.69 95 HIS A O 1
ATOM 766 N N . LEU A 1 96 ? -20.706 26.953 37.649 1.00 54.91 96 LEU A N 1
ATOM 767 C CA . LEU A 1 96 ? -19.410 26.445 37.198 1.00 54.91 96 LEU A CA 1
ATOM 768 C C . LEU A 1 96 ? -18.665 25.796 38.379 1.00 54.91 96 LEU A C 1
ATOM 770 O O . LEU A 1 96 ? -18.604 26.385 39.463 1.00 54.91 96 LEU A O 1
ATOM 774 N N . PRO A 1 97 ? -18.065 24.601 38.206 1.00 51.75 97 PRO A N 1
ATOM 775 C CA . PRO A 1 97 ? -17.283 23.979 39.265 1.00 51.75 97 PRO A CA 1
ATOM 776 C C . PRO A 1 97 ? -16.139 24.917 39.662 1.00 51.75 97 PRO A C 1
ATOM 778 O O . PRO A 1 97 ? -15.380 25.388 38.812 1.00 51.75 97 PRO A O 1
ATOM 781 N N . LYS A 1 98 ? -16.022 25.213 40.963 1.00 48.56 98 LYS A N 1
ATOM 782 C CA . LYS A 1 98 ? -14.957 26.067 41.501 1.00 48.56 98 LYS A CA 1
ATOM 783 C C . LYS A 1 98 ? -13.601 25.459 41.144 1.00 48.56 98 LYS A C 1
ATOM 785 O O . LYS A 1 98 ? -13.173 24.483 41.753 1.00 48.56 98 LYS A O 1
ATOM 790 N N . ILE A 1 99 ? -12.904 26.055 40.179 1.00 52.94 99 ILE A N 1
ATOM 791 C CA . ILE A 1 99 ? -11.502 25.734 39.917 1.00 52.94 99 ILE A CA 1
ATOM 792 C C . ILE A 1 99 ? -10.705 26.219 41.131 1.00 52.94 99 ILE A C 1
ATOM 794 O O . ILE A 1 99 ? -10.539 27.422 41.346 1.00 52.94 99 ILE A O 1
ATOM 798 N N . GLN A 1 100 ? -10.237 25.279 41.950 1.00 47.34 100 GLN A N 1
ATOM 799 C CA . GLN A 1 100 ? -9.367 25.556 43.086 1.00 47.34 100 GLN A CA 1
ATOM 800 C C . GLN A 1 100 ? -8.020 26.064 42.547 1.00 47.34 100 GLN A C 1
ATOM 802 O O . GLN A 1 100 ? -7.161 25.282 42.145 1.00 47.34 100 GLN A O 1
ATOM 807 N N . ARG A 1 101 ? -7.832 27.387 42.494 1.00 47.28 101 ARG A N 1
ATOM 808 C CA . ARG A 1 101 ? -6.527 27.976 42.167 1.00 47.28 101 ARG A CA 1
ATOM 809 C C . ARG A 1 101 ? -5.578 27.683 43.328 1.00 47.28 101 ARG A C 1
ATOM 811 O O . ARG A 1 101 ? -5.798 28.176 44.433 1.00 47.28 101 ARG A O 1
ATOM 818 N N . GLN A 1 102 ? -4.564 26.855 43.098 1.00 45.41 102 GLN A N 1
ATOM 819 C CA . GLN A 1 102 ? -3.504 26.635 44.082 1.00 45.41 102 GLN A CA 1
ATOM 820 C C . GLN A 1 102 ? -2.663 27.917 44.233 1.00 45.41 102 GLN A C 1
ATOM 822 O O . GLN A 1 102 ? -2.500 28.648 43.251 1.00 45.41 102 GLN A O 1
ATOM 827 N N . PRO A 1 103 ? -2.170 28.234 45.445 1.00 40.94 103 PRO A N 1
ATOM 828 C CA . PRO A 1 103 ? -1.463 29.481 45.697 1.00 40.94 103 PRO A CA 1
ATOM 829 C C . PRO A 1 103 ? -0.136 29.532 44.937 1.00 40.94 103 PRO A C 1
ATOM 831 O O . PRO A 1 103 ? 0.632 28.574 44.892 1.00 40.94 103 PRO A O 1
ATOM 834 N N . MET A 1 104 ? 0.113 30.699 44.352 1.00 39.31 104 MET A N 1
ATOM 835 C CA . MET A 1 104 ? 1.329 31.054 43.636 1.00 39.31 104 MET A CA 1
ATOM 836 C C . MET A 1 104 ? 2.533 30.999 44.585 1.00 39.31 104 MET A C 1
ATOM 838 O O . MET A 1 104 ? 2.605 31.758 45.550 1.00 39.31 104 MET A O 1
ATOM 842 N N . VAL A 1 105 ? 3.480 30.100 44.314 1.00 44.62 105 VAL A N 1
ATOM 843 C CA . VAL A 1 105 ? 4.755 30.035 45.038 1.00 44.62 105 VAL A CA 1
ATOM 844 C C . VAL A 1 105 ? 5.633 31.192 44.556 1.00 44.62 105 VAL A C 1
ATOM 846 O O . VAL A 1 105 ? 6.164 31.164 43.449 1.00 44.62 105 VAL A O 1
ATOM 849 N N . THR A 1 106 ? 5.769 32.234 45.374 1.00 47.31 106 THR A N 1
ATOM 850 C CA . THR A 1 106 ? 6.699 33.348 45.147 1.00 47.31 106 THR A CA 1
ATOM 851 C C . THR A 1 106 ? 8.016 33.084 45.878 1.00 47.31 106 THR A C 1
ATOM 853 O O . THR A 1 106 ? 8.095 33.257 47.093 1.00 47.31 106 THR A O 1
ATOM 856 N N . GLY A 1 107 ? 9.051 32.679 45.141 1.00 41.62 107 GLY A N 1
ATOM 857 C CA . GLY A 1 107 ? 10.444 32.637 45.601 1.00 41.62 107 GLY A CA 1
ATOM 858 C C . GLY A 1 107 ? 11.359 33.396 44.627 1.00 41.62 107 GLY A C 1
ATOM 859 O O . GLY A 1 107 ? 11.018 33.506 43.446 1.00 41.62 107 GLY A O 1
ATOM 860 N N . PRO A 1 108 ? 12.491 33.962 45.085 1.00 44.38 108 PRO A N 1
ATOM 861 C CA . PRO A 1 108 ? 13.366 34.780 44.251 1.00 44.38 108 PRO A CA 1
ATOM 862 C C . PRO A 1 108 ? 14.147 33.893 43.275 1.00 44.38 108 PRO A C 1
ATOM 864 O O . PRO A 1 108 ? 15.172 33.313 43.615 1.00 44.38 108 PRO A O 1
ATOM 867 N N . GLY A 1 109 ? 13.619 33.769 42.061 1.00 43.75 109 GLY A N 1
ATOM 868 C CA . GLY A 1 109 ? 14.208 32.959 40.997 1.00 43.75 109 GLY A CA 1
ATOM 869 C C . GLY A 1 109 ? 13.244 32.723 39.839 1.00 43.75 109 GLY A C 1
ATOM 870 O O . GLY A 1 109 ? 13.132 31.603 39.360 1.00 43.75 109 GLY A O 1
ATOM 871 N N . PHE A 1 110 ? 12.508 33.751 39.406 1.00 39.00 110 PHE A N 1
ATOM 872 C CA . PHE A 1 110 ? 11.712 33.664 38.181 1.00 39.00 110 PHE A CA 1
ATOM 873 C C . PHE A 1 110 ? 12.607 33.970 36.979 1.00 39.00 110 PHE A C 1
ATOM 875 O O . PHE A 1 110 ? 12.745 35.117 36.559 1.00 39.00 110 PHE A O 1
ATOM 882 N N . VAL A 1 111 ? 13.229 32.924 36.438 1.00 42.78 111 VAL A N 1
ATOM 883 C CA . VAL A 1 111 ? 13.674 32.908 35.042 1.00 42.78 111 VAL A CA 1
ATOM 884 C C . VAL A 1 111 ? 12.436 32.636 34.191 1.00 42.78 111 VAL A C 1
ATOM 886 O O . VAL A 1 111 ? 11.673 31.710 34.464 1.00 42.78 111 VAL A O 1
ATOM 889 N N . ALA A 1 112 ? 12.204 33.490 33.198 1.00 49.78 112 ALA A N 1
ATOM 890 C CA . ALA A 1 112 ? 11.160 33.303 32.205 1.00 49.78 112 ALA A CA 1
ATOM 891 C C . ALA A 1 112 ? 11.328 31.942 31.508 1.00 49.78 112 ALA A C 1
ATOM 893 O O . ALA A 1 112 ? 12.430 31.599 31.087 1.00 49.78 112 ALA A O 1
ATOM 894 N N . GLY A 1 113 ? 10.226 31.202 31.373 1.00 47.41 113 GLY A N 1
ATOM 895 C CA . GLY A 1 113 ? 10.186 29.933 30.649 1.00 47.41 113 GLY A CA 1
ATOM 896 C C . GLY A 1 113 ? 10.318 28.703 31.542 1.00 47.41 113 GLY A C 1
ATOM 897 O O . GLY A 1 113 ? 11.295 27.970 31.452 1.00 47.41 113 GLY A O 1
ATOM 898 N N . THR A 1 114 ? 9.303 28.406 32.358 1.00 40.06 114 THR A N 1
ATOM 899 C CA . THR A 1 114 ? 9.069 27.013 32.763 1.00 40.06 114 THR A CA 1
ATOM 900 C C . THR A 1 114 ? 8.424 26.302 31.585 1.00 40.06 114 THR A C 1
ATOM 902 O O . THR A 1 114 ? 7.202 26.201 31.468 1.00 40.06 114 THR A O 1
ATOM 905 N N . GLU A 1 115 ? 9.287 25.875 30.675 1.00 49.72 115 GLU A N 1
ATOM 906 C CA . GLU A 1 115 ? 9.080 24.705 29.847 1.00 49.72 115 GLU A CA 1
ATOM 907 C C . GLU A 1 115 ? 8.515 23.611 30.759 1.00 49.72 115 GLU A C 1
ATOM 909 O O . GLU A 1 115 ? 9.175 23.142 31.690 1.00 49.72 115 GLU A O 1
ATOM 914 N N . VAL A 1 116 ? 7.241 23.272 30.566 1.00 42.34 116 VAL A N 1
ATOM 915 C CA . VAL A 1 116 ? 6.712 22.029 31.111 1.00 42.34 116 VAL A CA 1
ATOM 916 C C . VAL A 1 116 ? 7.495 20.949 30.383 1.00 42.34 116 VAL A C 1
ATOM 918 O O . VAL A 1 116 ? 7.150 20.574 29.265 1.00 42.34 116 VAL A O 1
ATOM 921 N N . MET A 1 117 ? 8.583 20.492 31.000 1.00 39.41 117 MET A N 1
ATOM 922 C CA . MET A 1 117 ? 9.241 19.252 30.635 1.00 39.41 117 MET A CA 1
ATOM 923 C C . MET A 1 117 ? 8.242 18.144 30.952 1.00 39.41 117 MET A C 1
ATOM 925 O O . MET A 1 117 ? 8.277 17.504 32.003 1.00 39.41 117 MET A O 1
ATOM 929 N N . VAL A 1 118 ? 7.291 17.933 30.043 1.00 48.72 118 VAL A N 1
ATOM 930 C CA . VAL A 1 118 ? 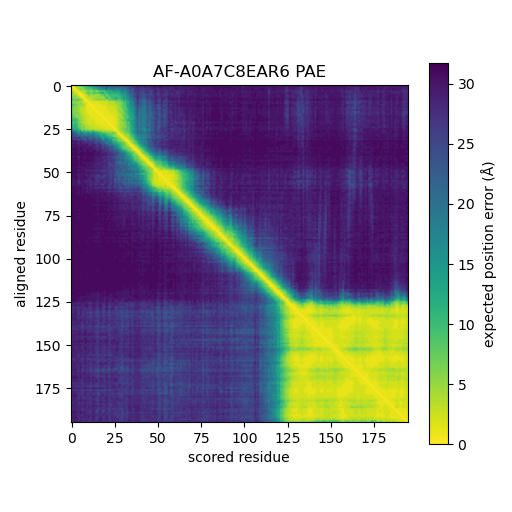6.743 16.601 29.876 1.00 48.72 118 VAL A CA 1
ATOM 931 C C . VAL A 1 118 ? 7.981 15.776 29.564 1.00 48.72 118 VAL A C 1
ATOM 933 O O . VAL A 1 118 ? 8.583 15.960 28.508 1.00 48.72 118 VAL A O 1
ATOM 936 N N . ASN A 1 119 ? 8.400 14.921 30.497 1.00 53.66 119 ASN A N 1
ATOM 937 C CA . ASN A 1 119 ? 9.364 13.856 30.236 1.00 53.66 119 ASN A CA 1
ATOM 938 C C . ASN A 1 119 ? 8.729 12.863 29.247 1.00 53.66 119 ASN A C 1
ATOM 940 O O . ASN A 1 119 ? 8.543 11.686 29.553 1.00 53.66 119 ASN A O 1
ATOM 944 N N . MET A 1 120 ? 8.343 13.338 28.063 1.00 52.44 120 MET A N 1
ATOM 945 C CA . MET A 1 120 ? 8.181 12.490 26.912 1.00 52.44 120 MET A CA 1
ATOM 946 C C . MET A 1 120 ? 9.582 11.953 26.671 1.00 52.44 120 MET A C 1
ATOM 948 O O . MET A 1 120 ? 10.499 12.753 26.462 1.00 52.44 120 MET A O 1
ATOM 952 N N . PRO A 1 121 ? 9.795 10.630 26.749 1.00 54.25 121 PRO A N 1
ATOM 953 C CA . PRO A 1 121 ? 10.987 10.090 26.136 1.00 54.25 121 PRO A CA 1
ATOM 954 C C . PRO A 1 121 ? 10.961 10.626 24.707 1.00 54.25 121 PRO A C 1
ATOM 956 O O . PRO A 1 121 ? 10.003 10.383 23.973 1.00 54.25 121 PRO A O 1
ATOM 959 N N . VAL A 1 122 ? 11.948 11.445 24.345 1.00 52.34 122 VAL A N 1
ATOM 960 C CA . VAL A 1 122 ? 12.187 11.777 22.946 1.00 52.34 122 VAL A CA 1
ATOM 961 C C . VAL A 1 122 ? 12.556 10.442 22.332 1.00 52.34 122 VAL A C 1
ATOM 963 O O . VAL A 1 122 ? 13.699 9.998 22.432 1.00 52.34 122 VAL A O 1
ATOM 966 N N . VAL A 1 123 ? 11.545 9.737 21.821 1.00 57.22 123 VAL A N 1
ATOM 967 C CA . VAL A 1 123 ? 11.704 8.468 21.132 1.00 57.22 123 VAL A CA 1
ATOM 968 C C . VAL A 1 123 ? 12.583 8.806 19.943 1.00 57.22 123 VAL A C 1
ATOM 970 O O . VAL A 1 123 ? 12.146 9.396 18.962 1.00 57.22 123 VAL A O 1
ATOM 973 N N . THR A 1 124 ? 13.874 8.518 20.091 1.00 59.47 12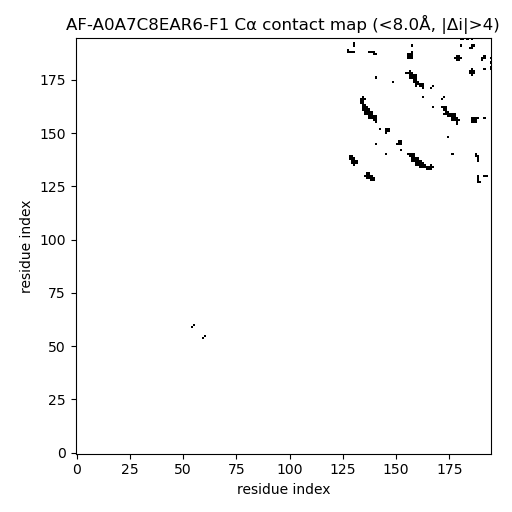4 THR A N 1
ATOM 974 C CA . THR A 1 124 ? 14.922 8.804 19.106 1.00 59.47 124 THR A CA 1
ATOM 975 C C . THR A 1 124 ? 14.888 7.747 17.999 1.00 59.47 124 THR A C 1
ATOM 977 O O . THR A 1 124 ? 15.905 7.411 17.400 1.00 59.47 124 THR A O 1
ATOM 980 N N . GLU A 1 125 ? 13.718 7.152 17.776 1.00 65.56 125 GLU A N 1
ATOM 981 C CA . GLU A 1 125 ? 13.506 6.124 16.780 1.00 65.56 125 GLU A CA 1
ATOM 982 C C . GLU A 1 125 ? 13.072 6.781 15.480 1.00 65.56 125 GLU A C 1
ATOM 984 O O . GLU A 1 125 ? 12.304 7.745 15.446 1.00 65.56 125 GLU A O 1
ATOM 989 N N . LYS A 1 126 ? 13.604 6.254 14.383 1.00 72.56 126 LYS A N 1
ATOM 990 C CA . LYS A 1 126 ? 13.261 6.700 13.043 1.00 72.56 126 LYS A CA 1
ATOM 991 C C . LYS A 1 126 ? 11.784 6.404 12.789 1.00 72.56 126 LYS A C 1
ATOM 993 O O . LYS A 1 126 ? 11.423 5.242 12.624 1.00 72.56 126 LYS A O 1
ATOM 998 N N . ILE A 1 127 ? 10.957 7.445 12.744 1.00 80.38 127 ILE A N 1
ATOM 999 C CA . ILE A 1 127 ? 9.548 7.346 12.354 1.00 80.38 127 ILE A CA 1
ATOM 1000 C C . ILE A 1 127 ? 9.480 7.330 10.830 1.00 80.38 127 ILE A C 1
ATOM 1002 O O . ILE A 1 127 ? 9.917 8.273 10.168 1.00 80.38 127 ILE A O 1
ATOM 1006 N N . TRP A 1 128 ? 8.960 6.245 10.267 1.00 83.88 128 TRP A N 1
ATOM 1007 C CA . TRP A 1 128 ? 8.715 6.157 8.832 1.00 83.88 128 TRP A CA 1
ATOM 1008 C C . TRP A 1 128 ? 7.436 6.915 8.479 1.00 83.88 128 TRP A C 1
ATOM 1010 O O . TRP A 1 128 ? 6.420 6.754 9.150 1.00 83.88 128 TRP A O 1
ATOM 1020 N N . GLN A 1 129 ? 7.507 7.748 7.442 1.00 92.12 129 GLN A N 1
ATOM 1021 C CA . GLN A 1 129 ? 6.355 8.491 6.919 1.00 92.12 129 GLN A CA 1
ATOM 1022 C C . GLN A 1 129 ? 5.706 7.774 5.731 1.00 92.12 129 GLN A C 1
ATOM 1024 O O . GLN A 1 129 ? 4.500 7.873 5.559 1.00 92.12 129 GLN A O 1
ATOM 1029 N N . GLU A 1 130 ? 6.502 7.007 4.985 1.00 95.44 130 GLU A N 1
ATOM 1030 C CA . GLU A 1 130 ? 6.097 6.255 3.798 1.00 95.44 130 GLU A CA 1
ATOM 1031 C C . GLU A 1 130 ? 6.957 4.985 3.633 1.00 95.44 130 GLU A C 1
ATOM 1033 O O . GLU A 1 130 ? 8.053 4.858 4.208 1.00 95.44 130 GLU A O 1
ATOM 1038 N N . GLY A 1 131 ? 6.459 4.036 2.845 1.00 95.81 131 GLY A N 1
ATOM 1039 C CA . GLY A 1 131 ? 7.138 2.817 2.423 1.00 95.81 131 GLY A CA 1
ATOM 1040 C C . GLY A 1 131 ? 7.122 2.680 0.903 1.00 95.81 131 GLY A C 1
ATOM 1041 O O . GLY A 1 131 ? 6.121 2.973 0.266 1.00 95.81 131 GLY A O 1
ATOM 1042 N N . HIS A 1 132 ? 8.230 2.201 0.333 1.00 96.00 132 HIS A N 1
ATOM 1043 C CA . HIS A 1 132 ? 8.380 2.017 -1.113 1.00 96.00 132 HIS A CA 1
ATOM 1044 C C . HIS A 1 132 ? 8.768 0.578 -1.424 1.00 96.00 132 HIS A C 1
ATOM 1046 O O . HIS A 1 132 ? 9.746 0.083 -0.855 1.00 96.00 132 HIS A O 1
ATOM 1052 N N . TRP A 1 133 ? 8.057 -0.089 -2.335 1.00 94.69 133 TRP A N 1
ATOM 1053 C CA . TRP A 1 133 ? 8.418 -1.448 -2.744 1.00 94.69 133 TRP A CA 1
ATOM 1054 C C . TRP A 1 133 ? 7.966 -1.810 -4.162 1.00 94.69 133 TRP A C 1
ATOM 1056 O O . TRP A 1 133 ? 6.782 -1.964 -4.431 1.00 94.69 133 TRP A O 1
ATOM 1066 N N . ILE A 1 134 ? 8.931 -1.977 -5.079 1.00 93.19 134 ILE A N 1
ATOM 1067 C CA . ILE A 1 134 ? 8.717 -2.496 -6.450 1.00 93.19 134 ILE A CA 1
ATOM 1068 C C . ILE A 1 134 ? 7.574 -1.755 -7.199 1.00 93.19 134 ILE A C 1
ATOM 1070 O O . ILE A 1 134 ? 6.814 -2.326 -7.979 1.00 93.19 134 ILE A O 1
ATOM 1074 N N . GLY A 1 135 ? 7.479 -0.440 -6.985 1.00 95.62 135 GLY A N 1
ATOM 1075 C CA . GLY A 1 135 ? 6.456 0.416 -7.590 1.00 95.62 135 GLY A CA 1
ATOM 1076 C C . GLY A 1 135 ? 5.222 0.671 -6.720 1.00 95.62 135 GLY A C 1
ATOM 1077 O O . GLY A 1 135 ? 4.326 1.364 -7.180 1.00 95.62 135 GLY A O 1
ATOM 1078 N N . LEU A 1 136 ? 5.161 0.158 -5.489 1.00 97.31 136 LEU A N 1
ATOM 1079 C CA . LEU A 1 136 ? 4.219 0.624 -4.465 1.00 97.31 136 LEU A CA 1
ATOM 1080 C C . LEU A 1 136 ? 4.803 1.803 -3.696 1.00 97.31 136 LEU A C 1
ATOM 1082 O O . LEU A 1 136 ? 5.943 1.704 -3.237 1.00 97.31 136 LEU A O 1
ATOM 1086 N N . GLU A 1 137 ? 3.986 2.827 -3.478 1.00 97.81 137 GLU A N 1
ATOM 1087 C CA . GLU A 1 137 ? 4.139 3.813 -2.410 1.00 97.81 137 GLU A CA 1
ATOM 1088 C C . GLU A 1 137 ? 3.001 3.617 -1.404 1.00 97.81 137 GLU A C 1
ATOM 1090 O O . GLU A 1 137 ? 1.830 3.527 -1.787 1.00 97.81 137 GLU A O 1
ATOM 1095 N N . VAL A 1 138 ? 3.344 3.498 -0.122 1.00 97.88 138 VAL A N 1
ATOM 1096 C CA . VAL A 1 138 ? 2.375 3.274 0.955 1.00 97.88 138 VAL A CA 1
ATOM 1097 C C . VAL A 1 138 ? 2.580 4.225 2.124 1.00 97.88 138 VAL A C 1
ATOM 1099 O O . VAL A 1 138 ? 3.713 4.508 2.520 1.00 97.88 138 VAL A O 1
ATOM 1102 N N . GLY A 1 139 ? 1.476 4.625 2.743 1.00 97.25 139 GLY A N 1
ATOM 1103 C CA . GLY A 1 139 ? 1.433 5.479 3.922 1.00 97.25 139 GLY A CA 1
ATOM 1104 C C . GLY A 1 139 ? 0.730 4.822 5.119 1.00 97.25 139 GLY A C 1
ATOM 1105 O O . GLY A 1 139 ? 0.138 3.740 5.017 1.00 97.25 139 GLY A O 1
ATOM 1106 N N . PRO A 1 140 ? 0.769 5.456 6.305 1.00 96.50 140 PRO A N 1
ATOM 1107 C CA . PRO A 1 140 ? 0.030 4.989 7.471 1.00 96.50 140 PRO A CA 1
ATOM 1108 C C . PRO A 1 140 ? -1.483 5.083 7.242 1.00 96.50 140 PRO A C 1
ATOM 1110 O O . PRO A 1 140 ? -2.002 6.145 6.891 1.00 96.50 140 PRO A O 1
ATOM 1113 N N . LEU A 1 141 ? -2.226 4.018 7.555 1.00 96.81 141 LEU A N 1
ATOM 1114 C CA . LEU A 1 141 ? -3.688 4.069 7.565 1.00 96.81 141 LEU A CA 1
ATOM 1115 C C . LEU A 1 141 ? -4.195 4.776 8.834 1.00 96.81 141 LEU A C 1
ATOM 1117 O O . LEU A 1 141 ? -4.478 4.152 9.857 1.00 96.81 141 LEU A O 1
ATOM 1121 N N . THR A 1 142 ? -4.300 6.104 8.784 1.00 94.31 142 THR A N 1
ATOM 1122 C CA . THR A 1 142 ? -4.896 6.886 9.880 1.00 94.31 142 THR A CA 1
ATOM 1123 C C . THR A 1 142 ? -6.427 6.758 9.889 1.00 94.31 142 THR A C 1
ATOM 1125 O O . THR A 1 142 ? -7.021 6.522 8.836 1.00 94.31 142 THR A O 1
ATOM 1128 N N . PRO A 1 143 ? -7.118 6.980 11.027 1.00 94.44 143 PRO A N 1
ATOM 1129 C CA . PRO A 1 143 ? -8.585 6.939 11.070 1.00 94.44 143 PRO A CA 1
ATOM 1130 C C . PRO A 1 143 ? -9.260 7.920 10.102 1.00 94.44 143 PRO A C 1
ATOM 1132 O O . PRO A 1 143 ? -10.287 7.595 9.509 1.00 94.44 143 PRO A O 1
ATOM 1135 N N . ALA A 1 144 ? -8.662 9.101 9.914 1.00 93.50 144 ALA A N 1
ATOM 1136 C CA . ALA A 1 144 ? -9.152 10.107 8.977 1.00 93.50 144 ALA A CA 1
ATOM 1137 C C . ALA A 1 144 ? -9.009 9.643 7.519 1.00 93.50 144 ALA A C 1
ATOM 1139 O O . ALA A 1 144 ? -9.956 9.768 6.745 1.00 93.50 144 ALA A O 1
ATOM 1140 N N . LEU A 1 145 ? -7.861 9.054 7.156 1.00 94.00 145 LEU A N 1
ATOM 1141 C CA . LEU A 1 145 ? -7.646 8.489 5.820 1.00 94.00 145 LEU A CA 1
ATOM 1142 C C . LEU A 1 145 ? -8.536 7.269 5.568 1.00 94.00 145 LEU A C 1
ATOM 1144 O O . LEU A 1 145 ? -9.104 7.152 4.486 1.00 94.00 145 LEU A O 1
ATOM 1148 N N . ALA A 1 146 ? -8.722 6.400 6.564 1.00 95.88 146 ALA A N 1
ATOM 1149 C CA . ALA A 1 146 ? -9.639 5.269 6.468 1.00 95.88 146 ALA A CA 1
ATOM 1150 C C . ALA A 1 146 ? -11.070 5.740 6.175 1.00 95.88 146 ALA A C 1
ATOM 1152 O O . ALA A 1 146 ? -11.714 5.247 5.252 1.00 95.88 146 ALA A O 1
ATOM 1153 N N . GLN A 1 147 ? -11.545 6.753 6.905 1.00 94.94 147 GLN A N 1
ATOM 1154 C CA . GLN A 1 147 ? -12.860 7.344 6.678 1.00 94.94 147 GLN A CA 1
ATOM 1155 C C . GLN A 1 147 ? -12.978 7.984 5.288 1.00 94.94 147 GLN A C 1
ATOM 1157 O O . GLN A 1 147 ? -13.972 7.755 4.602 1.00 94.94 147 GLN A O 1
ATOM 1162 N N . ALA A 1 148 ? -11.975 8.758 4.865 1.00 93.06 148 ALA A N 1
ATOM 1163 C CA . ALA A 1 148 ? -11.970 9.435 3.569 1.00 93.06 148 ALA A CA 1
ATOM 1164 C C . ALA A 1 148 ? -11.990 8.457 2.381 1.00 93.06 148 ALA A C 1
ATOM 1166 O O . ALA A 1 148 ? -12.585 8.765 1.353 1.00 93.06 148 ALA A O 1
ATOM 1167 N N . ASN A 1 149 ? -11.392 7.274 2.545 1.00 93.38 149 ASN A N 1
ATOM 1168 C CA . ASN A 1 149 ? -11.332 6.225 1.523 1.00 93.38 149 ASN A CA 1
ATOM 1169 C C . ASN A 1 149 ? -12.435 5.157 1.671 1.00 93.38 149 ASN A C 1
ATOM 1171 O O . ASN A 1 149 ? -12.424 4.159 0.958 1.00 93.38 149 ASN A O 1
ATOM 1175 N N . GLY A 1 150 ? -13.395 5.331 2.590 1.00 95.25 150 GLY A N 1
ATOM 1176 C CA . GLY A 1 150 ? -14.486 4.368 2.792 1.00 95.25 150 GLY A CA 1
ATOM 1177 C C . GLY A 1 150 ? -14.041 3.017 3.368 1.00 95.25 150 GLY A C 1
ATOM 1178 O O . GLY A 1 150 ? -14.760 2.024 3.250 1.00 95.25 150 GLY A O 1
ATOM 1179 N N . ILE A 1 151 ? -12.870 2.970 4.003 1.00 95.62 151 ILE A N 1
ATOM 1180 C CA . ILE A 1 151 ? -12.307 1.766 4.612 1.00 95.62 151 ILE A CA 1
ATOM 1181 C C . ILE A 1 151 ? -13.017 1.510 5.955 1.00 95.62 151 ILE A C 1
ATOM 1183 O O . ILE A 1 151 ? -13.097 2.416 6.796 1.00 95.62 151 ILE A O 1
ATOM 1187 N N . PRO A 1 152 ? -13.532 0.288 6.203 1.00 94.69 152 PRO A N 1
ATOM 1188 C CA . PRO A 1 152 ? -14.190 -0.047 7.458 1.00 94.69 152 PRO A CA 1
ATOM 1189 C C . PRO A 1 152 ? -13.299 0.173 8.683 1.00 94.69 152 PRO A C 1
ATOM 1191 O O . PRO A 1 152 ? -12.094 -0.086 8.676 1.00 94.69 152 PRO A O 1
ATOM 1194 N N . GLN A 1 153 ? -13.925 0.597 9.779 1.00 89.31 153 GLN A N 1
ATOM 1195 C CA . GLN A 1 153 ? -13.243 0.733 11.062 1.00 89.31 153 GLN A CA 1
ATOM 1196 C C . GLN A 1 153 ? -12.706 -0.629 11.528 1.00 89.31 153 GLN A C 1
ATOM 1198 O O . GLN A 1 153 ? -13.388 -1.646 11.421 1.00 89.31 153 GLN A O 1
ATOM 1203 N N . GLY A 1 154 ? -11.487 -0.644 12.070 1.00 89.75 154 GLY A N 1
ATOM 1204 C CA . GLY A 1 154 ? -10.845 -1.855 12.592 1.00 89.75 154 GLY A CA 1
ATOM 1205 C C . GLY A 1 154 ? -9.955 -2.602 11.596 1.00 89.75 154 GLY A C 1
ATOM 1206 O O . GLY A 1 154 ? -9.202 -3.478 12.023 1.00 89.75 154 GLY A O 1
ATOM 1207 N N . ILE A 1 155 ? -9.966 -2.230 10.311 1.00 95.44 155 ILE A N 1
ATOM 1208 C CA . ILE A 1 155 ? -8.945 -2.685 9.361 1.00 95.44 155 ILE A CA 1
ATOM 1209 C C . ILE A 1 155 ? -7.600 -2.071 9.759 1.00 95.44 155 ILE A C 1
ATOM 1211 O O . ILE A 1 155 ? -7.488 -0.862 9.961 1.00 95.44 155 ILE A O 1
ATOM 1215 N N . LYS A 1 156 ? -6.585 -2.926 9.898 1.00 95.25 156 LYS A N 1
ATOM 1216 C CA . LYS A 1 156 ? -5.196 -2.532 10.150 1.00 95.25 156 LYS A CA 1
ATOM 1217 C C . LYS A 1 156 ? -4.367 -2.860 8.921 1.00 95.25 156 LYS A C 1
ATOM 1219 O O . LYS A 1 156 ? -4.549 -3.926 8.337 1.00 95.25 156 LYS A O 1
ATOM 1224 N N . GLY A 1 157 ? -3.485 -1.948 8.548 1.00 96.88 157 GLY A N 1
ATOM 1225 C CA . GLY A 1 157 ? -2.797 -2.009 7.274 1.00 96.88 157 GLY A CA 1
ATOM 1226 C C . GLY A 1 157 ? -1.976 -0.763 6.999 1.00 96.88 157 GLY A C 1
ATOM 1227 O O . GLY A 1 157 ? -1.975 0.192 7.781 1.00 96.88 157 GLY A O 1
ATOM 1228 N N . VAL A 1 158 ? -1.344 -0.763 5.835 1.00 97.75 158 VAL A N 1
ATOM 1229 C CA . VAL A 1 158 ? -0.800 0.441 5.202 1.00 97.75 158 VAL A CA 1
ATOM 1230 C C . VAL A 1 158 ? -1.663 0.792 3.992 1.00 97.75 158 VAL A C 1
ATOM 1232 O O . VAL A 1 158 ? -2.129 -0.103 3.283 1.00 97.75 158 VAL A O 1
ATOM 1235 N N . LEU A 1 159 ? -1.935 2.081 3.809 1.00 97.94 159 LEU A N 1
ATOM 1236 C CA . LEU A 1 159 ? -2.726 2.590 2.690 1.00 97.94 159 LEU A CA 1
ATOM 1237 C C . LEU A 1 159 ? -1.828 2.688 1.458 1.00 97.94 159 LEU A C 1
ATOM 1239 O O . LEU A 1 159 ? -0.698 3.152 1.574 1.00 97.94 159 LEU A O 1
ATOM 1243 N N . VAL A 1 160 ? -2.318 2.256 0.302 1.00 97.75 160 VAL A N 1
ATOM 1244 C CA . VAL A 1 160 ? -1.612 2.401 -0.972 1.00 97.75 160 VAL A CA 1
ATOM 1245 C C . VAL A 1 160 ? -1.894 3.785 -1.550 1.00 97.75 160 VAL A C 1
ATOM 1247 O O . VAL A 1 160 ? -3.031 4.075 -1.923 1.00 97.75 160 VAL A O 1
ATOM 1250 N N . ASP A 1 161 ? -0.857 4.613 -1.649 1.00 96.88 161 ASP A N 1
ATOM 1251 C CA . ASP A 1 161 ? -0.954 5.994 -2.132 1.00 96.88 161 ASP A CA 1
ATOM 1252 C C . ASP A 1 161 ? -0.677 6.076 -3.643 1.00 96.88 161 ASP A C 1
ATOM 1254 O O . ASP A 1 161 ? -1.448 6.688 -4.387 1.00 96.88 161 ASP A O 1
ATOM 1258 N N . GLU A 1 162 ? 0.366 5.388 -4.122 1.00 97.81 162 GLU A N 1
ATOM 1259 C CA . GLU A 1 162 ? 0.728 5.322 -5.542 1.00 97.81 162 GLU A CA 1
ATOM 1260 C C . GLU A 1 162 ? 1.070 3.889 -5.972 1.00 97.81 162 GLU A C 1
ATOM 1262 O O . GLU A 1 162 ? 1.630 3.091 -5.215 1.00 97.81 162 GLU A O 1
ATOM 1267 N N . VAL A 1 163 ? 0.740 3.564 -7.228 1.00 97.81 163 VAL A N 1
ATOM 1268 C CA . VAL A 1 163 ? 1.073 2.280 -7.848 1.00 97.81 163 VAL A CA 1
ATOM 1269 C C . VAL A 1 163 ? 1.671 2.491 -9.236 1.00 97.81 163 VAL A C 1
ATOM 1271 O O . VAL A 1 163 ? 1.056 3.081 -10.124 1.00 97.81 163 VAL A O 1
ATOM 1274 N N . THR A 1 164 ? 2.860 1.935 -9.450 1.00 96.81 164 THR A N 1
ATOM 1275 C CA . THR A 1 164 ? 3.613 1.974 -10.706 1.00 96.81 164 THR A CA 1
ATOM 1276 C C . THR A 1 164 ? 4.279 0.624 -10.999 1.00 96.81 164 THR A C 1
ATOM 1278 O O . THR A 1 164 ? 4.227 -0.317 -10.206 1.00 96.81 164 THR A O 1
ATOM 1281 N N . LEU A 1 165 ? 4.926 0.513 -12.165 1.00 95.44 165 LEU A N 1
ATOM 1282 C CA . LEU A 1 165 ? 5.798 -0.611 -12.532 1.00 95.44 165 LEU A CA 1
ATOM 1283 C C . LEU A 1 165 ? 5.139 -1.994 -12.329 1.00 95.44 165 LEU A C 1
ATOM 1285 O O . LEU A 1 165 ? 4.064 -2.260 -12.865 1.00 95.44 165 LEU A O 1
ATOM 1289 N N . LEU A 1 166 ? 5.808 -2.900 -11.608 1.00 94.25 166 LEU A N 1
ATOM 1290 C CA . LEU A 1 166 ? 5.355 -4.274 -11.395 1.00 94.25 166 LEU A CA 1
ATOM 1291 C C . LEU A 1 166 ? 4.138 -4.340 -10.466 1.00 94.25 166 LEU A C 1
ATOM 1293 O O . LEU A 1 166 ? 3.303 -5.222 -10.647 1.00 94.25 166 LEU A O 1
ATOM 1297 N N . ALA A 1 167 ? 4.014 -3.414 -9.513 1.00 95.56 167 ALA A N 1
ATOM 1298 C CA . ALA A 1 167 ? 2.850 -3.343 -8.638 1.00 95.56 167 ALA A CA 1
ATOM 1299 C C . ALA A 1 167 ? 1.562 -3.041 -9.418 1.00 95.56 167 ALA A C 1
ATOM 1301 O O . ALA A 1 167 ? 0.518 -3.621 -9.144 1.00 95.56 167 ALA A O 1
ATOM 1302 N N . ALA A 1 168 ? 1.642 -2.217 -10.466 1.00 95.50 168 ALA A N 1
ATOM 1303 C CA . ALA A 1 168 ? 0.492 -1.977 -11.337 1.00 95.50 168 ALA A CA 1
ATOM 1304 C C . ALA A 1 168 ? 0.101 -3.244 -12.119 1.00 95.50 168 ALA A C 1
ATOM 1306 O O . ALA A 1 168 ? -1.078 -3.514 -12.343 1.00 95.50 168 ALA A O 1
ATOM 1307 N N . ALA A 1 169 ? 1.087 -4.057 -12.510 1.00 95.31 169 ALA A N 1
ATOM 1308 C CA . ALA A 1 169 ? 0.852 -5.305 -13.232 1.00 95.31 169 ALA A CA 1
ATOM 1309 C C . ALA A 1 169 ? 0.253 -6.424 -12.355 1.00 95.31 169 ALA A C 1
ATOM 1311 O O . ALA A 1 169 ? -0.326 -7.360 -12.905 1.00 95.31 169 ALA A O 1
ATOM 1312 N N . SER A 1 170 ? 0.363 -6.346 -11.021 1.00 94.38 170 SER A N 1
ATOM 1313 C CA . SER A 1 170 ? -0.253 -7.319 -10.103 1.00 94.38 170 SER A CA 1
ATOM 1314 C C . SER A 1 170 ? -1.741 -7.059 -9.848 1.00 94.38 170 SER A C 1
ATOM 1316 O O . SER A 1 170 ? -2.413 -7.912 -9.270 1.00 94.38 170 SER A O 1
ATOM 1318 N N . GLY A 1 171 ? -2.261 -5.914 -10.302 1.00 94.81 171 GLY A N 1
ATOM 1319 C CA . GLY A 1 171 ? -3.655 -5.515 -10.117 1.00 94.81 171 GLY A CA 1
ATOM 132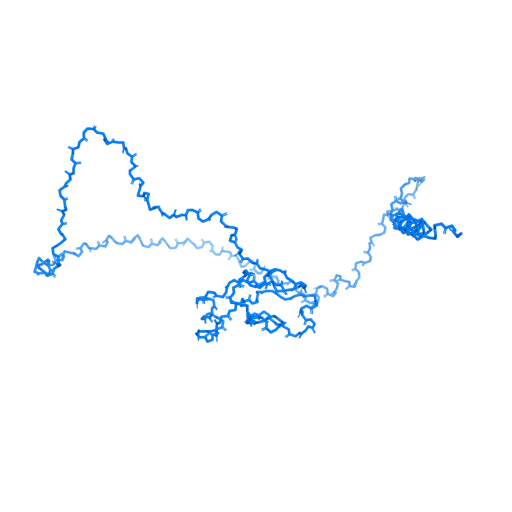0 C C . GLY A 1 171 ? -3.933 -4.762 -8.816 1.00 94.81 171 GLY A C 1
ATOM 1321 O O . GLY A 1 171 ? -5.099 -4.495 -8.541 1.00 94.81 171 GLY A O 1
ATOM 1322 N N . ILE A 1 172 ? -2.900 -4.408 -8.042 1.00 96.38 172 ILE A N 1
ATOM 1323 C CA . ILE A 1 172 ? -3.037 -3.482 -6.908 1.00 96.38 172 ILE A CA 1
ATOM 1324 C C . ILE A 1 172 ? -3.345 -2.082 -7.451 1.00 96.38 172 ILE A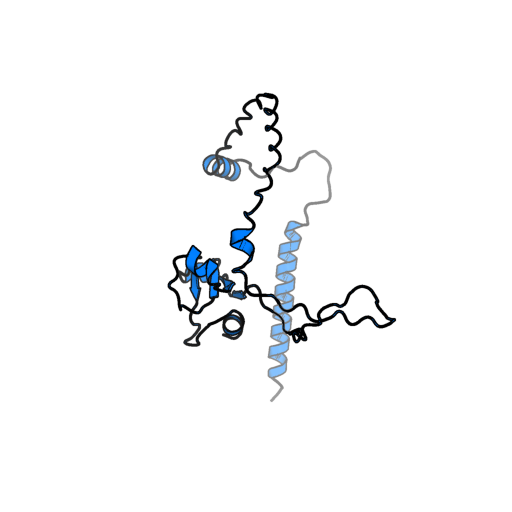 C 1
ATOM 1326 O O . ILE A 1 172 ? -2.791 -1.676 -8.478 1.00 96.38 172 ILE A O 1
ATOM 1330 N N . ILE A 1 173 ? -4.208 -1.337 -6.764 1.00 96.62 173 ILE A N 1
ATOM 1331 C CA . ILE A 1 173 ? -4.564 0.039 -7.122 1.00 96.62 173 ILE A CA 1
ATOM 1332 C C . ILE A 1 173 ? -4.397 0.993 -5.934 1.00 96.62 173 ILE A C 1
ATOM 1334 O O . ILE A 1 173 ? -4.407 0.587 -4.774 1.00 96.62 173 ILE A O 1
ATOM 1338 N N . ALA A 1 174 ? -4.245 2.287 -6.225 1.00 96.38 174 ALA A N 1
ATOM 1339 C CA . ALA A 1 174 ? -4.250 3.314 -5.186 1.00 96.38 174 ALA A CA 1
ATOM 1340 C C . ALA A 1 174 ? -5.595 3.313 -4.439 1.00 96.38 174 ALA A C 1
ATOM 1342 O O . ALA A 1 174 ? -6.656 3.171 -5.054 1.00 96.38 174 ALA A O 1
ATOM 1343 N N . GLY A 1 175 ? -5.541 3.472 -3.119 1.00 95.62 175 GLY A N 1
ATOM 1344 C CA . GLY A 1 175 ? -6.682 3.328 -2.215 1.00 95.62 175 GLY A CA 1
ATOM 1345 C C . GLY A 1 175 ? -6.847 1.926 -1.618 1.00 95.62 175 GLY A C 1
ATOM 1346 O O . GLY A 1 175 ? -7.588 1.783 -0.642 1.00 95.62 175 GLY A O 1
ATOM 1347 N N . ASP A 1 176 ? -6.146 0.908 -2.133 1.00 96.69 176 ASP A N 1
ATOM 1348 C CA . ASP A 1 176 ? -6.095 -0.407 -1.489 1.00 96.69 176 ASP A CA 1
ATOM 1349 C C . ASP A 1 176 ? -5.415 -0.328 -0.114 1.00 96.69 176 ASP A C 1
ATOM 1351 O O . ASP A 1 176 ? -4.624 0.571 0.182 1.00 96.69 176 ASP A O 1
ATOM 1355 N N . VAL A 1 177 ? -5.700 -1.313 0.740 1.00 97.81 177 VAL A N 1
ATOM 1356 C CA . VAL A 1 177 ? -5.037 -1.468 2.039 1.00 97.81 177 VAL A CA 1
ATOM 1357 C C . VAL A 1 177 ? -4.280 -2.784 2.063 1.00 97.81 177 VAL A C 1
ATOM 1359 O O . VAL A 1 177 ? -4.878 -3.857 1.967 1.00 97.81 177 VAL A O 1
ATOM 1362 N N . ILE A 1 178 ? -2.967 -2.714 2.265 1.00 97.19 178 ILE A N 1
ATOM 1363 C CA . ILE A 1 178 ? -2.143 -3.906 2.455 1.00 97.19 178 ILE A CA 1
ATOM 1364 C C . ILE A 1 178 ? -2.253 -4.327 3.917 1.00 97.19 178 ILE A C 1
ATOM 1366 O O . ILE A 1 178 ? -1.726 -3.664 4.810 1.00 97.19 178 ILE A O 1
ATOM 1370 N N . THR A 1 179 ? -2.947 -5.437 4.159 1.00 97.25 179 THR A N 1
ATOM 1371 C CA . THR A 1 179 ? -3.154 -5.995 5.505 1.00 97.25 179 THR A CA 1
ATOM 1372 C C . THR A 1 179 ? -2.151 -7.096 5.854 1.00 97.25 179 THR A C 1
ATOM 1374 O O . THR A 1 179 ? -1.955 -7.398 7.033 1.00 97.25 179 THR A O 1
ATOM 1377 N N . ALA A 1 180 ? -1.532 -7.723 4.849 1.00 97.06 180 ALA A N 1
ATOM 1378 C CA . ALA A 1 180 ? -0.524 -8.764 5.021 1.00 97.06 180 ALA A CA 1
ATOM 1379 C C . ALA A 1 180 ? 0.379 -8.902 3.786 1.00 97.06 180 ALA A C 1
ATOM 1381 O O . ALA A 1 180 ? -0.055 -8.656 2.661 1.00 97.06 180 ALA A O 1
ATOM 1382 N N . ILE A 1 181 ? 1.611 -9.359 4.005 1.00 96.12 181 ILE A N 1
ATOM 1383 C CA . ILE A 1 181 ? 2.599 -9.701 2.975 1.00 96.12 181 ILE A CA 1
ATOM 1384 C C . ILE A 1 181 ? 3.108 -11.109 3.284 1.00 96.12 181 ILE A C 1
ATOM 1386 O O . ILE A 1 181 ? 3.579 -11.352 4.392 1.00 96.12 181 ILE A O 1
ATOM 1390 N N . ASN A 1 182 ? 3.020 -12.040 2.327 1.00 94.88 182 ASN A N 1
ATOM 1391 C CA . ASN A 1 182 ? 3.443 -13.439 2.513 1.00 94.88 182 ASN A CA 1
ATOM 1392 C C . ASN A 1 182 ? 2.884 -14.066 3.812 1.00 94.88 182 ASN A C 1
ATOM 1394 O O . ASN A 1 182 ? 3.636 -14.600 4.625 1.00 94.88 182 ASN A O 1
ATOM 1398 N N . ASP A 1 183 ? 1.574 -13.921 4.044 1.00 95.19 183 ASP A N 1
ATOM 1399 C CA . ASP A 1 183 ? 0.853 -14.370 5.251 1.00 95.19 183 ASP A CA 1
ATOM 1400 C C . ASP A 1 183 ? 1.288 -13.722 6.587 1.00 95.19 183 ASP A C 1
ATOM 1402 O O . ASP A 1 183 ? 0.751 -14.048 7.649 1.00 95.19 183 ASP A O 1
ATOM 1406 N N . LYS A 1 184 ? 2.210 -12.751 6.567 1.00 95.38 184 LYS A N 1
ATOM 1407 C CA . LYS A 1 184 ? 2.605 -11.953 7.734 1.00 95.38 184 LYS A CA 1
ATOM 1408 C C . LYS A 1 184 ? 1.749 -10.694 7.809 1.00 95.38 184 LYS A C 1
ATOM 1410 O O . LYS A 1 184 ? 1.741 -9.892 6.881 1.00 95.38 184 LYS A O 1
ATOM 1415 N N . ALA A 1 185 ? 1.045 -10.508 8.925 1.00 96.19 185 ALA A N 1
ATOM 1416 C CA . ALA A 1 185 ? 0.220 -9.322 9.142 1.00 96.19 185 ALA A CA 1
ATOM 1417 C C . ALA A 1 185 ? 1.060 -8.032 9.117 1.00 96.19 185 ALA A C 1
ATOM 1419 O O . ALA A 1 185 ? 2.091 -7.932 9.786 1.00 96.19 185 ALA A O 1
ATOM 1420 N N . THR A 1 186 ? 0.568 -7.030 8.393 1.00 95.69 186 THR A N 1
ATOM 1421 C CA . THR A 1 186 ? 1.236 -5.746 8.162 1.00 95.69 186 THR A CA 1
ATOM 1422 C C . THR A 1 186 ? 0.381 -4.636 8.756 1.00 95.69 186 THR A C 1
ATOM 1424 O O . THR A 1 186 ? -0.411 -4.018 8.065 1.00 95.69 186 THR A O 1
ATOM 1427 N N . GLY A 1 187 ? 0.471 -4.421 10.070 1.00 95.00 187 GLY A N 1
ATOM 1428 C CA . GLY A 1 187 ? -0.386 -3.450 10.764 1.00 95.00 187 GLY A CA 1
ATOM 1429 C C . GLY A 1 187 ? 0.064 -1.990 10.650 1.00 95.00 187 GLY A C 1
ATOM 1430 O O . GLY A 1 187 ? -0.725 -1.098 10.955 1.00 95.00 187 GLY A O 1
ATOM 1431 N N . ASP A 1 188 ? 1.318 -1.760 10.260 1.00 94.44 188 ASP A N 1
ATOM 1432 C CA . ASP A 1 188 ? 1.956 -0.448 10.188 1.00 94.44 188 ASP A CA 1
ATOM 1433 C C . ASP A 1 188 ? 3.124 -0.440 9.180 1.00 94.44 188 ASP A C 1
ATOM 1435 O O . ASP A 1 188 ? 3.486 -1.465 8.591 1.00 94.44 188 ASP A O 1
ATOM 1439 N N . LEU A 1 189 ? 3.730 0.739 8.992 1.00 94.69 189 LEU A N 1
ATOM 1440 C CA . LEU A 1 189 ? 4.875 0.922 8.098 1.00 94.69 189 LEU A CA 1
ATOM 1441 C C . LEU A 1 189 ? 6.127 0.154 8.544 1.00 94.69 189 LEU A C 1
ATOM 1443 O O . LEU A 1 189 ? 6.955 -0.173 7.700 1.00 94.69 189 LEU A O 1
ATOM 1447 N N . TYR A 1 190 ? 6.298 -0.153 9.832 1.00 93.50 190 TYR A N 1
ATOM 1448 C CA . TYR A 1 190 ? 7.444 -0.947 10.280 1.00 93.50 190 TYR A CA 1
ATOM 1449 C C . TYR A 1 190 ? 7.292 -2.392 9.809 1.00 93.50 190 TYR A C 1
ATOM 1451 O O . TYR A 1 190 ? 8.185 -2.930 9.160 1.00 93.50 190 TYR A O 1
ATOM 1459 N N . ALA A 1 191 ? 6.127 -2.992 10.046 1.00 93.88 191 ALA A N 1
ATOM 1460 C CA . ALA A 1 191 ? 5.809 -4.339 9.598 1.00 93.88 191 ALA A CA 1
ATOM 1461 C C . ALA A 1 191 ? 5.866 -4.473 8.069 1.00 93.88 191 ALA A C 1
ATOM 1463 O O . ALA A 1 191 ? 6.284 -5.521 7.584 1.00 93.88 191 ALA A O 1
ATOM 1464 N N . PHE A 1 192 ? 5.488 -3.427 7.323 1.00 95.44 192 PHE A N 1
ATOM 1465 C CA . PHE A 1 192 ? 5.570 -3.396 5.857 1.00 95.44 192 PHE A CA 1
ATOM 1466 C C . PHE A 1 192 ? 7.014 -3.498 5.362 1.00 95.44 192 PHE A C 1
ATOM 1468 O O . PHE A 1 192 ? 7.296 -4.230 4.423 1.00 95.44 192 PHE A O 1
ATOM 1475 N N . LYS A 1 193 ? 7.938 -2.780 6.005 1.00 92.50 193 LYS A N 1
ATOM 1476 C CA . LYS A 1 193 ? 9.348 -2.734 5.591 1.00 92.50 193 LYS A CA 1
ATOM 1477 C C . LYS A 1 193 ? 10.153 -3.968 5.980 1.00 92.50 193 LYS A C 1
ATOM 1479 O O . LYS A 1 193 ? 11.186 -4.228 5.375 1.00 92.50 193 LYS A O 1
ATOM 1484 N N . GLU A 1 194 ? 9.693 -4.681 7.000 1.00 90.88 194 GLU A N 1
ATOM 1485 C CA . GLU A 1 194 ? 10.298 -5.915 7.512 1.00 90.88 194 GLU A CA 1
ATOM 1486 C C . GLU A 1 194 ? 9.732 -7.184 6.849 1.00 90.88 194 GLU A C 1
ATOM 1488 O O . GLU A 1 194 ? 10.016 -8.296 7.309 1.00 90.88 194 GLU A O 1
ATOM 1493 N N . ALA A 1 195 ? 8.825 -7.049 5.882 1.00 85.69 195 ALA A N 1
ATOM 1494 C CA . ALA A 1 195 ? 8.189 -8.168 5.190 1.00 85.69 195 ALA A CA 1
ATOM 1495 C C . ALA A 1 195 ? 8.935 -8.541 3.901 1.00 85.69 195 ALA A C 1
ATOM 1497 O O . ALA A 1 195 ? 8.922 -9.752 3.579 1.00 85.69 195 ALA A O 1
#

pLDDT: mean 73.2, std 20.01, range [39.0, 97.94]

Sequence (195 aa):
MGPFWKYINILSLILIILLAGYVAYNRSTANQMEIEDPTVMQPTKPAEGLFSKIKQLLFPDKQVVNTPIDNKPLLKQPEPEPIPRLEVPMELQEHLPKIQRQPMVTGPGFVAGTEVMVNMPVVTEKIWQEGHWIGLEVGPLTPALAQANGIPQGIKGVLVDEVTLLAAASGIIAGDVITAINDKATGDLYAFKEA

Nearest PDB structures (foldseek):
  4jj0-assembly1_A  TM=9.769E-01  e=2.732E-04  Magnetococcus marinus MC-1

Secondary structure (DSSP, 8-state):
---THHHHHHHHHHHHHHHHHHHHHHHHTTT-------S--------TTSHHHHHHHHS------------PPPPPPPPPPPPP-----GGGGTTS-----PPP---S---S------------S---S-EEETTEEEEE--HHHHHHTTPPTT--SEEEEEE-HHHHHTT--TT-EE-EETTEE--SHHHHHT-

Mean predicted aligned error: 22.72 Å

Radius of gyration: 34.83 Å; Cα contacts (8 Å, |Δi|>4): 128; chains: 1; bounding box: 72×78×91 Å

Solvent-accessible surface area (backbone atoms only — not comparable to full-atom values): 12928 Å² total; per-residue (Å²): 136,78,76,66,72,60,53,59,56,51,53,52,52,51,50,51,52,51,51,53,50,51,53,52,52,67,54,47,74,77,70,70,87,80,88,93,83,97,70,91,77,77,85,78,72,77,81,79,67,56,68,58,49,51,47,46,69,79,51,59,80,73,75,77,76,75,64,76,77,74,82,64,74,76,74,76,72,76,75,80,71,79,76,77,79,80,76,75,64,75,81,70,63,76,77,56,81,82,78,80,78,75,84,83,86,85,66,99,75,83,68,88,76,83,70,80,77,68,84,64,76,78,73,88,62,88,78,77,75,64,44,77,57,71,38,33,33,30,33,69,60,41,74,68,55,29,57,75,69,72,46,64,88,87,73,53,17,25,29,27,70,40,56,33,73,62,32,42,74,73,69,54,51,60,76,41,66,48,41,55,51,95,90,40,72,12,62,36,66,66,44,55,77,75,99

Foldseek 3Di:
DDDPVVVVVVVVVVVVVVVVVVVVVVVVVVPPDDDDDDDDDDPPDDDCDPPVVVCCVVCPPPPPPPPPPPVPPDPPDPDPDDDPPPPDPPVVVVPDPPPPDDDDDDDPDDDPDPPPPPVPPPPPDDDDQWDDDQFWIWGAPDPVLCVVLVHDPPQAFIFTQTGDHVRVVVVDDHSDGHQDDPNHGHRGPVSVVVD